Protein 2YN0 (pdb70)

Structure (mmCIF, N/CA/C/O backbone):
data_2YN0
#
_entry.id   2YN0
#
_cell.length_a   80.580
_cell.length_b   86.730
_cell.length_c   44.310
_cell.angle_alpha   90.00
_cell.angle_beta   90.00
_cell.angle_gamma   90.00
#
_symmetry.space_group_name_H-M   'P 21 21 2'
#
loop_
_entity.id
_entity.type
_entity.pdbx_description
1 polymer 'TRANSCRIPTION FACTOR TAU 55 KDA SUBUNIT'
2 non-polymer 'PHOSPHATE ION'
3 water water
#
loop_
_atom_site.group_PDB
_atom_site.id
_atom_site.type_symbol
_atom_site.label_atom_id
_atom_site.label_alt_id
_atom_site.label_comp_id
_atom_site.label_asym_id
_atom_site.label_entity_id
_atom_site.label_seq_id
_atom_site.pdbx_PDB_ins_code
_atom_site.Cartn_x
_atom_site.Cartn_y
_atom_site.Cartn_z
_atom_site.occupancy
_atom_site.B_iso_or_equiv
_atom_site.auth_seq_id
_atom_site.auth_comp_id
_atom_site.auth_asym_id
_atom_site.auth_atom_id
_atom_site.pdbx_PDB_model_num
ATOM 1 N N . VAL A 1 2 ? 4.152 8.245 47.692 1.00 16.43 3 VAL A N 1
ATOM 2 C CA . VAL A 1 2 ? 5.291 9.183 47.749 1.00 13.77 3 VAL A CA 1
ATOM 3 C C . VAL A 1 2 ? 4.803 10.607 47.579 1.00 14.38 3 VAL A C 1
ATOM 4 O O . VAL A 1 2 ? 4.154 10.927 46.571 1.00 14.29 3 VAL A O 1
ATOM 17 N N . ASN A 1 3 ? 5.061 11.438 48.590 1.00 14.06 4 ASN A N 1
ATOM 18 C CA . ASN A 1 3 ? 4.699 12.840 48.548 1.00 13.17 4 ASN A CA 1
ATOM 19 C C . ASN A 1 3 ? 5.859 13.831 48.561 1.00 11.07 4 ASN A C 1
ATOM 20 O O . ASN A 1 3 ? 5.644 15.023 48.418 1.00 14.24 4 ASN A O 1
ATOM 31 N N . THR A 1 4 ? 7.077 13.308 48.739 1.00 12.47 5 THR A N 1
ATOM 32 C CA . THR A 1 4 ? 8.302 14.139 48.798 1.00 11.26 5 THR A CA 1
ATOM 33 C C . THR A 1 4 ? 9.420 13.418 48.073 1.00 8.99 5 THR A C 1
ATOM 34 O O . THR A 1 4 ? 9.661 12.238 48.310 1.00 11.26 5 THR A O 1
ATOM 45 N N . ILE A 1 5 ? 10.069 14.131 47.172 1.00 10.18 6 ILE A N 1
ATOM 46 C CA . ILE A 1 5 ? 11.177 13.593 46.411 1.00 9.48 6 ILE A CA 1
ATOM 47 C C . ILE A 1 5 ? 12.345 14.535 46.498 1.00 10.42 6 ILE A C 1
ATOM 48 O O . ILE A 1 5 ? 12.251 15.708 46.146 1.00 9.60 6 ILE A O 1
ATOM 64 N N . TYR A 1 6 ? 13.481 14.014 46.972 1.00 9.28 7 TYR A N 1
ATOM 65 C CA . TYR A 1 6 ? 14.722 14.734 46.942 1.00 10.27 7 TYR A CA 1
ATOM 66 C C . TYR A 1 6 ? 15.553 14.212 45.779 1.00 8.09 7 TYR A C 1
ATOM 67 O O . TYR A 1 6 ? 15.559 13.002 45.509 1.00 9.30 7 TYR A O 1
ATOM 85 N N . ILE A 1 7 ? 16.247 15.116 45.098 1.00 8.78 8 ILE A N 1
ATOM 86 C CA . ILE A 1 7 ? 17.124 14.750 43.998 1.00 8.37 8 ILE A CA 1
ATOM 87 C C . ILE A 1 7 ? 18.443 15.448 44.208 1.00 7.85 8 ILE A C 1
ATOM 88 O O . ILE A 1 7 ? 18.511 16.674 44.259 1.00 8.35 8 ILE A O 1
ATOM 104 N N . ALA A 1 8 ? 19.511 14.668 44.342 1.00 8.61 9 ALA A N 1
ATOM 105 C CA . ALA A 1 8 ? 20.848 15.199 44.546 1.00 8.44 9 ALA A CA 1
ATOM 106 C C . ALA A 1 8 ? 21.790 14.812 43.416 1.00 7.77 9 ALA A C 1
ATOM 107 O O . ALA A 1 8 ? 21.654 13.761 42.799 1.00 9.60 9 ALA A O 1
ATOM 114 N N . ARG A 1 9 ? 22.767 15.676 43.180 1.00 7.12 10 ARG A N 1
ATOM 115 C CA . ARG A 1 9 ? 23.878 15.322 42.303 1.00 8.83 10 ARG A CA 1
ATOM 116 C C . ARG A 1 9 ? 24.978 14.667 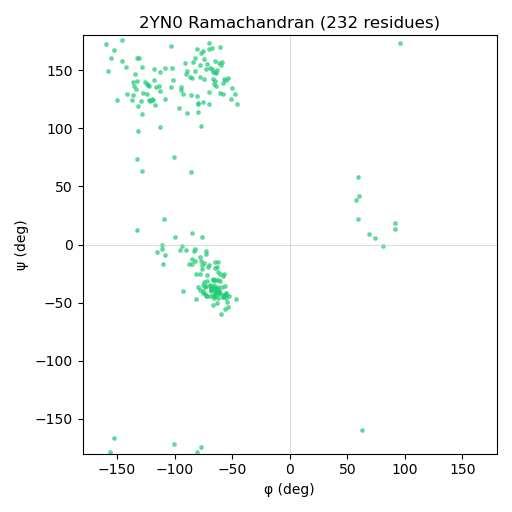43.100 1.00 8.35 10 ARG A C 1
ATOM 117 O O . ARG A 1 9 ? 25.170 14.991 44.293 1.00 9.65 10 ARG A O 1
ATOM 138 N N . HIS A 1 10 ? 25.724 13.751 42.470 1.00 8.54 11 HIS A N 1
ATOM 139 C CA . HIS A 1 10 ? 26.911 13.212 43.119 1.00 8.57 11 HIS A CA 1
ATOM 140 C C . HIS A 1 10 ? 27.932 14.324 43.411 1.00 9.11 11 HIS A C 1
ATOM 141 O O . HIS A 1 10 ? 27.837 15.479 42.930 1.00 10.03 11 HIS A O 1
ATOM 156 N N . GLY A 1 11 ? 28.946 13.955 44.180 1.00 8.54 12 GLY A N 1
ATOM 157 C CA . GLY A 1 11 ? 30.011 14.881 44.524 1.00 8.91 12 GLY A CA 1
ATOM 158 C C . GLY A 1 11 ? 31.098 15.091 43.487 1.00 8.17 12 GLY A C 1
ATOM 159 O O . GLY A 1 11 ? 31.053 14.614 42.358 1.00 10.80 12 GLY A O 1
ATOM 163 N N . TYR A 1 12 ? 32.061 15.921 43.876 1.00 10.49 13 TYR A N 1
ATOM 164 C CA . TYR A 1 12 ? 33.132 16.403 43.018 1.00 10.05 13 TYR A CA 1
ATOM 165 C C . TYR A 1 12 ? 33.933 15.242 42.446 1.00 8.83 13 TYR A C 1
ATOM 166 O O . TYR A 1 12 ? 34.372 14.358 43.183 1.00 10.07 13 TYR A O 1
ATOM 184 N N . ARG A 1 13 ? 34.112 15.266 41.116 1.00 10.35 14 ARG A N 1
ATOM 185 C CA . ARG A 1 13 ? 34.715 14.160 40.358 1.00 10.80 14 ARG A CA 1
ATOM 186 C C . ARG A 1 13 ? 36.224 14.212 40.332 1.00 11.06 14 ARG A C 1
ATOM 187 O O . ARG A 1 13 ? 36.826 15.279 40.247 1.00 10.75 14 ARG A O 1
ATOM 208 N N . SER A 1 14 ? 36.849 13.044 40.381 1.00 10.64 15 SER A N 1
ATOM 209 C CA . SER A 1 14 ? 38.304 12.988 40.374 1.00 9.69 15 SER A CA 1
ATOM 210 C C . SER A 1 14 ? 38.906 13.594 39.112 1.00 11.31 15 SER A C 1
ATOM 211 O O . SER A 1 14 ? 40.029 14.138 39.132 1.00 12.58 15 SER A O 1
ATOM 219 N N . ASN A 1 15 ? 38.207 13.494 37.993 1.00 10.26 16 ASN A N 1
ATOM 220 C CA 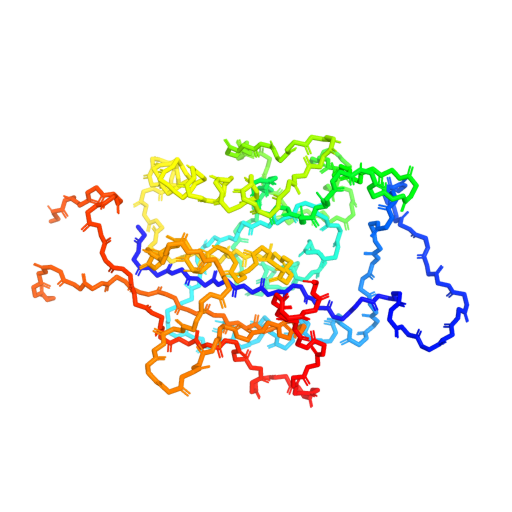. ASN A 1 15 ? 38.765 13.998 36.741 1.00 10.71 16 ASN A CA 1
ATOM 221 C C . ASN A 1 15 ? 38.786 15.524 36.648 1.00 12.86 16 ASN A C 1
ATOM 222 O O . ASN A 1 15 ? 39.367 16.076 35.719 1.00 14.24 16 ASN A O 1
ATOM 233 N N . TRP A 1 16 ? 38.166 16.197 37.613 1.00 10.81 17 TRP A N 1
ATOM 234 C CA . TRP A 1 16 ? 38.122 17.655 37.626 1.00 9.69 17 TRP A CA 1
ATOM 235 C C . TRP A 1 16 ? 39.368 18.272 38.263 1.00 11.65 17 TRP A C 1
ATOM 236 O O . TRP A 1 16 ? 39.545 19.512 38.190 1.00 13.32 17 TRP A O 1
ATOM 257 N N . LEU A 1 17 ? 40.188 17.466 38.935 1.00 11.14 18 LEU A N 1
ATOM 258 C CA . LEU A 1 17 ? 41.409 17.997 39.573 1.00 10.06 18 LEU A CA 1
ATOM 259 C C . LEU A 1 17 ? 42.312 18.576 38.480 1.00 12.40 18 LEU A C 1
ATOM 260 O O . LEU A 1 17 ? 42.240 18.208 37.323 1.00 13.97 18 LEU A O 1
ATOM 276 N N . PRO A 1 18 ? 43.193 19.515 38.858 1.00 13.29 19 PRO A N 1
ATOM 277 C CA . PRO A 1 18 ? 43.944 20.275 37.869 1.00 17.25 19 PRO A CA 1
ATOM 278 C C . PRO A 1 18 ? 45.019 19.453 37.164 1.00 17.71 19 PRO A C 1
ATOM 279 O O . PRO A 1 18 ? 45.318 19.735 36.014 1.00 20.82 19 PRO A O 1
ATOM 290 N N . GLU A 1 19 ? 45.521 18.418 37.819 1.00 17.37 20 GLU A N 1
ATOM 291 C CA . GLU A 1 19 ? 46.574 17.604 37.234 1.00 17.89 20 GLU A CA 1
ATOM 292 C C . GLU A 1 19 ? 46.381 16.130 37.575 1.00 18.55 20 GLU A C 1
ATOM 293 O O . GLU A 1 19 ? 45.782 15.793 38.609 1.00 17.26 20 GLU A O 1
ATOM 305 N N . GLY A 1 20 ? 46.890 15.278 36.686 1.00 18.78 21 GLY A N 1
ATOM 306 C CA . GLY A 1 20 ? 46.936 13.839 36.905 1.00 16.85 21 GLY A CA 1
ATOM 307 C C . GLY A 1 20 ? 48.066 13.479 37.863 1.00 23.36 21 GLY A C 1
ATOM 308 O O . GLY A 1 20 ? 48.730 14.356 38.416 1.00 24.30 21 GLY A O 1
ATOM 312 N N . PRO A 1 21 ? 48.301 12.180 38.062 1.00 22.24 22 PRO A N 1
ATOM 313 C CA . PRO A 1 21 ? 47.566 11.119 37.375 1.00 17.23 22 PRO A CA 1
ATOM 314 C C . PRO A 1 21 ? 46.157 10.955 37.916 1.00 19.49 22 PRO A C 1
ATOM 315 O O . PRO A 1 21 ? 45.928 11.043 39.121 1.00 19.79 22 PRO A O 1
ATOM 326 N N . TYR A 1 22 ? 45.230 10.685 37.013 1.00 16.63 23 TYR A N 1
ATOM 327 C CA . TYR A 1 22 ? 43.826 10.548 37.380 1.00 13.19 23 TYR A CA 1
ATOM 328 C C . TYR A 1 22 ? 43.510 9.081 37.611 1.00 15.89 23 TYR A C 1
ATOM 329 O O . TYR A 1 22 ? 43.913 8.234 36.810 1.00 16.86 23 TYR A O 1
ATOM 347 N N . PRO A 1 23 ? 42.778 8.775 38.701 1.00 13.30 24 PRO A N 1
ATOM 348 C CA . PRO A 1 23 ? 42.479 7.365 38.957 1.00 11.26 24 PRO A CA 1
ATOM 349 C C . PRO A 1 23 ? 41.592 6.765 37.885 1.00 15.24 24 PRO A C 1
ATOM 350 O O . PRO A 1 23 ? 40.639 7.379 37.407 1.00 15.63 24 PRO A O 1
ATOM 361 N N . ASP A 1 24 ? 41.881 5.522 37.526 1.00 14.88 25 ASP A N 1
ATOM 362 C CA A ASP A 1 24 ? 41.089 4.853 36.509 0.28 13.06 25 ASP A CA 1
ATOM 363 C CA B ASP A 1 24 ? 41.086 4.862 36.508 0.29 12.89 25 ASP A CA 1
ATOM 364 C CA C ASP A 1 24 ? 41.134 4.786 36.525 0.43 14.04 25 ASP A CA 1
ATOM 365 C C . ASP A 1 24 ? 39.830 4.292 37.138 1.00 11.69 25 ASP A C 1
ATOM 366 O O . ASP A 1 24 ? 39.807 3.960 38.316 1.00 13.16 25 ASP A O 1
ATOM 391 N N . PRO A 1 25 ? 38.759 4.228 36.351 1.00 13.11 26 PRO A N 1
ATOM 392 C CA . PRO A 1 25 ? 37.488 3.651 36.819 1.00 12.01 26 PRO A CA 1
ATOM 393 C C . PRO A 1 25 ? 37.698 2.272 37.432 1.00 12.53 26 PRO A C 1
ATOM 394 O O . PRO A 1 25 ? 38.278 1.392 36.764 1.00 14.19 26 PRO A O 1
ATOM 405 N N . LEU A 1 26 ? 37.239 2.080 38.669 1.00 12.22 27 LEU A N 1
ATOM 406 C CA A LEU A 1 26 ? 37.432 0.813 39.355 0.58 12.23 27 LEU A CA 1
ATOM 407 C CA B LEU A 1 26 ? 37.421 0.815 39.366 0.42 12.23 27 LEU A CA 1
ATOM 408 C C . LEU A 1 26 ? 36.646 -0.324 38.708 1.00 13.65 27 LEU A C 1
ATOM 409 O O . LEU A 1 26 ? 36.991 -1.495 38.872 1.00 13.23 27 LEU A O 1
ATOM 440 N N . THR A 1 27 ? 35.607 0.035 37.959 1.00 14.18 28 THR A N 1
ATOM 441 C CA . THR A 1 27 ? 34.730 -0.906 37.281 1.00 11.39 28 THR A CA 1
ATOM 442 C C . THR A 1 27 ? 35.209 -1.236 35.855 1.00 15.46 28 THR A C 1
ATOM 443 O O . THR A 1 27 ? 34.588 -2.058 35.174 1.00 18.05 28 THR A O 1
ATOM 454 N N . GLY A 1 28 ? 36.263 -0.568 35.399 1.00 13.52 29 GLY A N 1
ATOM 455 C CA . GLY A 1 28 ? 36.730 -0.741 34.039 1.00 16.57 29 GLY A CA 1
ATOM 456 C C . GLY A 1 28 ? 35.865 -0.075 32.984 1.00 22.07 29 GLY A C 1
ATOM 457 O O . GLY A 1 28 ? 36.128 -0.231 31.801 1.00 21.02 29 GLY A O 1
ATOM 461 N N . ILE A 1 29 ? 34.847 0.680 33.396 1.00 14.30 30 ILE A N 1
ATOM 462 C CA . ILE A 1 29 ? 33.931 1.313 32.444 1.00 15.81 30 ILE A CA 1
ATOM 463 C C . ILE A 1 29 ? 34.398 2.726 32.099 1.00 14.53 30 ILE A C 1
ATOM 464 O O . ILE A 1 29 ? 34.723 3.511 32.979 1.00 14.45 30 ILE A O 1
ATOM 480 N N . ASP A 1 30 ? 34.480 3.033 30.808 1.00 13.60 31 ASP A N 1
ATOM 481 C CA . ASP A 1 30 ? 34.929 4.339 30.369 1.00 15.93 31 ASP A CA 1
ATOM 482 C C . ASP A 1 30 ? 34.235 5.471 31.115 1.00 14.61 31 ASP A C 1
ATOM 483 O O . ASP A 1 30 ? 33.006 5.508 31.201 1.00 15.60 31 ASP A O 1
ATOM 492 N N . SER A 1 31 ? 35.066 6.374 31.625 1.00 15.41 32 SER A N 1
ATOM 493 C CA A SER A 1 31 ? 34.664 7.577 32.363 0.51 14.19 32 SER A CA 1
ATOM 494 C CA B SER A 1 31 ? 34.629 7.571 32.330 0.49 14.54 32 SER A CA 1
ATOM 495 C C . SER A 1 31 ? 33.871 7.320 33.639 1.00 13.48 32 SER A C 1
ATOM 496 O O . SER A 1 31 ? 33.315 8.242 34.228 1.00 16.71 32 SER A O 1
ATOM 511 N N . ASP A 1 32 ? 33.856 6.080 34.108 1.00 12.70 33 ASP A N 1
ATOM 512 C CA . ASP A 1 32 ? 33.152 5.754 35.358 1.00 11.22 33 ASP A CA 1
ATOM 513 C C . ASP A 1 32 ? 34.064 5.995 36.566 1.00 12.52 33 ASP A C 1
ATOM 514 O O . ASP A 1 32 ? 34.357 5.089 37.334 1.00 11.21 33 ASP A O 1
ATOM 523 N N . VAL A 1 33 ? 34.472 7.247 36.741 1.00 12.05 34 VAL A N 1
ATOM 524 C CA . VAL A 1 33 ? 35.539 7.597 37.657 1.00 11.17 34 VAL A CA 1
ATOM 525 C C . VAL A 1 33 ? 35.066 7.714 39.090 1.00 11.75 34 VAL A C 1
ATOM 526 O O . VAL A 1 33 ? 33.884 7.900 39.352 1.00 11.02 34 VAL A O 1
ATOM 539 N N . PRO A 1 34 ? 35.991 7.638 40.032 1.00 10.74 35 PRO A N 1
ATOM 540 C CA . PRO A 1 34 ? 35.620 7.867 41.425 1.00 9.28 35 PRO A CA 1
ATOM 541 C C . PRO A 1 34 ? 35.517 9.350 41.780 1.00 9.67 35 PRO A C 1
ATOM 542 O O . PRO A 1 34 ? 35.941 10.219 41.029 1.00 12.41 35 PRO A O 1
ATOM 553 N N . LEU A 1 35 ? 34.958 9.624 42.947 1.00 9.38 36 LEU A N 1
ATOM 554 C CA . LEU A 1 35 ? 34.987 10.960 43.508 1.00 7.88 36 LEU A CA 1
ATOM 555 C C . LEU A 1 35 ? 36.414 11.358 43.860 1.00 9.00 36 LEU A C 1
ATOM 556 O O . LEU A 1 35 ? 37.241 10.531 44.244 1.00 11.02 36 LEU A O 1
ATOM 572 N N . ALA A 1 36 ? 36.681 12.655 43.752 1.00 9.62 37 ALA A N 1
ATOM 573 C CA . ALA A 1 36 ? 37.837 13.264 44.423 1.00 10.35 37 ALA A CA 1
ATOM 574 C C . ALA A 1 36 ? 37.643 13.165 45.926 1.00 9.62 37 ALA A C 1
ATOM 575 O O . ALA A 1 36 ? 36.506 13.099 46.398 1.00 11.35 37 ALA A O 1
ATOM 582 N N . GLU A 1 37 ? 38.735 13.239 46.692 1.00 11.47 38 GLU A N 1
ATOM 583 C CA A GLU A 1 37 ? 38.628 13.327 48.147 0.47 11.76 38 GLU A CA 1
ATOM 584 C CA B GLU A 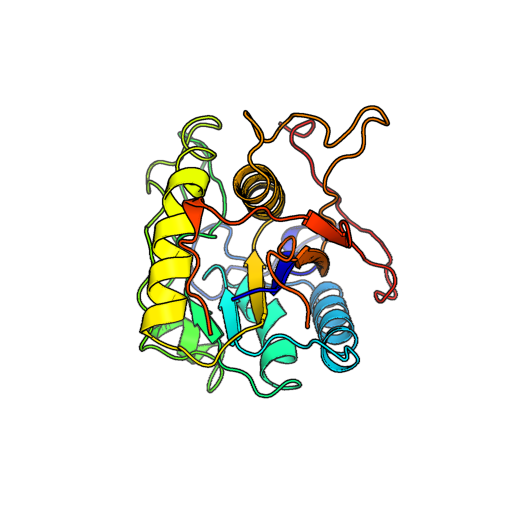1 37 ? 38.614 13.312 48.147 0.53 10.91 38 GLU A CA 1
ATOM 585 C C . GLU A 1 37 ? 37.707 14.475 48.549 1.00 12.61 38 GLU A C 1
ATOM 586 O O . GLU A 1 37 ? 36.902 14.353 49.470 1.00 12.56 38 GLU A O 1
ATOM 609 N N . HIS A 1 38 ? 37.836 15.588 47.842 1.00 13.00 39 HIS A N 1
ATOM 610 C CA . HIS A 1 38 ? 37.010 16.774 48.068 1.00 13.54 39 HIS A CA 1
ATOM 611 C C . HIS A 1 38 ? 35.529 16.438 47.897 1.00 13.79 39 HIS A C 1
ATOM 612 O O . HIS A 1 38 ? 34.677 16.956 48.636 1.00 11.91 39 HIS A O 1
ATOM 627 N N . GLY A 1 39 ? 35.229 15.559 46.944 1.00 11.02 40 GLY A N 1
ATOM 628 C CA . GLY A 1 39 ? 33.866 15.123 46.712 1.00 9.83 40 GLY A CA 1
ATOM 629 C C . GLY A 1 39 ? 33.354 14.154 47.763 1.00 11.93 40 GLY A C 1
ATOM 630 O O . GLY A 1 39 ? 32.170 14.154 48.070 1.00 11.33 40 GLY A O 1
ATOM 634 N N . VAL A 1 40 ? 34.226 13.316 48.324 1.00 11.02 41 VAL A N 1
ATOM 635 C CA . VAL A 1 40 ? 33.820 12.435 49.414 1.00 11.85 41 VAL A CA 1
ATOM 636 C C . VAL A 1 40 ? 33.423 13.281 50.623 1.00 11.15 41 VAL A C 1
ATOM 637 O O . VAL A 1 40 ? 32.445 12.996 51.310 1.00 12.00 41 VAL A O 1
ATOM 650 N N . GLN A 1 41 ? 34.146 14.383 50.835 1.00 11.44 42 GLN A N 1
ATOM 651 C CA . GLN A 1 41 ? 33.808 15.298 51.918 1.00 13.33 42 GLN A CA 1
ATOM 652 C C . GLN A 1 41 ? 32.442 15.934 51.668 1.00 12.42 42 GLN A C 1
ATOM 653 O O . GLN A 1 41 ? 31.611 16.018 52.576 1.00 13.26 42 GLN A O 1
ATOM 667 N N . GLN A 1 42 ? 32.202 16.369 50.434 1.00 11.92 43 GLN A N 1
ATOM 668 C CA . GLN A 1 42 ? 30.872 16.917 50.103 1.00 10.63 43 GLN A CA 1
ATOM 669 C C . GLN A 1 42 ? 29.775 15.894 50.396 1.00 10.91 43 GLN A C 1
ATOM 670 O O . GLN A 1 42 ? 28.729 16.236 50.952 1.00 11.46 43 GLN A O 1
ATOM 684 N N . ALA A 1 43 ? 30.001 14.641 50.013 1.00 9.99 44 ALA A N 1
ATOM 685 C CA . ALA A 1 43 ? 28.964 13.609 50.211 1.00 10.81 44 ALA A CA 1
ATOM 686 C C . ALA A 1 43 ? 28.686 13.412 51.695 1.00 10.22 44 ALA A C 1
ATOM 687 O O . ALA A 1 43 ? 27.518 13.255 52.111 1.00 10.87 44 ALA A O 1
ATOM 694 N N . LYS A 1 44 ? 29.722 13.404 52.516 1.00 10.62 45 LYS A N 1
ATOM 695 C CA . LYS A 1 44 ? 29.520 13.306 53.958 1.00 12.70 45 LYS A CA 1
ATOM 696 C C . LYS A 1 44 ? 28.716 14.498 54.486 1.00 14.27 45 LYS A C 1
ATOM 697 O O . LYS A 1 44 ? 27.844 14.335 55.342 1.00 14.41 45 LYS A O 1
ATOM 716 N N . GLU A 1 45 ? 28.996 15.694 53.988 1.00 11.89 46 GLU A N 1
ATOM 717 C CA . GLU A 1 45 ? 28.241 16.872 54.429 1.00 11.70 46 GLU A CA 1
ATOM 718 C C . GLU A 1 45 ? 26.788 16.825 53.953 1.00 14.08 46 GLU A C 1
ATOM 719 O O . GLU A 1 45 ? 25.892 17.231 54.667 1.00 13.57 46 GLU A O 1
ATOM 731 N N . LEU A 1 46 ? 26.565 16.337 52.738 1.00 10.49 47 LEU A N 1
ATOM 732 C CA . LEU A 1 46 ? 25.188 16.118 52.270 1.00 10.58 47 LEU A CA 1
ATOM 733 C C . LEU A 1 46 ? 24.463 15.103 53.169 1.00 14.16 47 LEU A C 1
ATOM 734 O O . LEU A 1 46 ? 23.298 15.309 53.537 1.00 12.35 47 LEU A O 1
ATOM 750 N N . ALA A 1 47 ? 25.153 14.015 53.539 1.00 13.08 48 ALA A N 1
ATOM 751 C CA . ALA A 1 47 ? 24.560 13.036 54.430 1.00 11.52 48 ALA A CA 1
ATOM 752 C C . ALA A 1 47 ? 24.146 13.673 55.744 1.00 14.43 48 ALA A C 1
ATOM 753 O O . ALA A 1 47 ? 23.028 13.442 56.207 1.00 15.45 48 ALA A O 1
ATOM 760 N N . HIS A 1 48 ? 25.024 14.501 56.325 1.00 13.55 49 HIS A N 1
ATOM 761 C CA A HIS A 1 48 ? 24.699 15.121 57.602 0.60 14.41 49 HIS A CA 1
ATOM 762 C CA B HIS A 1 48 ? 24.755 15.181 57.599 0.40 15.36 49 HIS A CA 1
ATOM 763 C C . HIS A 1 48 ? 23.548 16.107 57.483 1.00 16.95 49 HIS A C 1
ATOM 764 O O . HIS A 1 48 ? 22.728 16.210 58.399 1.00 16.63 49 HIS A O 1
ATOM 793 N N . TYR A 1 49 ? 23.442 16.797 56.351 1.00 13.45 50 TYR A N 1
ATOM 794 C CA . TYR A 1 49 ? 22.304 17.667 56.152 1.00 15.95 50 TYR A CA 1
ATOM 795 C C . TYR A 1 49 ? 21.016 16.849 56.068 1.00 13.20 50 TYR A C 1
ATOM 796 O O . TYR A 1 49 ? 20.020 17.205 56.688 1.00 14.49 50 TYR A O 1
ATOM 814 N N . LEU A 1 50 ? 21.013 15.760 55.309 1.00 12.06 51 LEU A N 1
ATOM 815 C CA . LEU A 1 50 ? 19.776 14.984 55.151 1.00 13.10 51 LEU A CA 1
ATOM 816 C C . LEU A 1 50 ? 19.379 14.390 56.500 1.00 16.11 51 LEU A C 1
ATOM 817 O O . LEU A 1 50 ? 18.205 14.311 56.829 1.00 17.11 51 LEU A O 1
ATOM 833 N N . LEU A 1 51 ? 20.373 13.978 57.278 1.00 15.40 52 LEU A N 1
ATOM 834 C CA . LEU A 1 51 ? 20.132 13.418 58.592 1.00 18.62 52 LEU A CA 1
ATOM 835 C C . LEU A 1 51 ? 19.344 14.385 59.470 1.00 18.28 52 LEU A C 1
ATOM 836 O O . LEU A 1 51 ? 18.482 13.968 60.240 1.00 21.08 52 LEU A O 1
ATOM 852 N N . SER A 1 52 ? 19.617 15.678 59.302 1.00 19.14 53 SER A N 1
ATOM 853 C CA . SER A 1 52 ? 19.071 16.735 60.142 1.00 18.07 53 SER A CA 1
ATOM 854 C C . SER A 1 52 ? 17.623 17.103 59.808 1.00 21.31 53 SER A C 1
ATOM 855 O O . SER A 1 52 ? 16.981 17.851 60.552 1.00 23.01 53 SER A O 1
ATOM 863 N N . LEU A 1 53 ? 17.107 16.609 58.690 1.00 19.05 54 LEU A N 1
ATOM 864 C CA . LEU A 1 53 ? 15.761 17.001 58.259 1.00 19.18 54 LEU A CA 1
ATOM 865 C C . LEU A 1 53 ? 14.641 16.289 59.027 1.00 19.60 54 LEU A C 1
ATOM 866 O O . LEU A 1 53 ? 14.759 15.112 59.389 1.00 22.05 54 LEU A O 1
ATOM 882 N N . ASP A 1 54 ? 13.546 17.001 59.270 1.00 17.73 55 ASP A N 1
ATOM 883 C CA . ASP A 1 54 ? 12.377 16.374 59.851 1.00 24.38 55 ASP A CA 1
ATOM 884 C C . ASP A 1 54 ? 11.820 15.350 58.863 1.00 26.67 55 ASP A C 1
ATOM 885 O O . ASP A 1 54 ? 11.444 14.249 59.256 1.00 32.50 55 ASP A O 1
ATOM 894 N N . ASN A 1 55 ? 11.783 15.726 57.582 1.00 22.12 56 ASN A N 1
ATOM 895 C CA . ASN A 1 55 ? 11.229 14.902 56.504 1.00 22.81 56 ASN A CA 1
ATOM 896 C C . ASN A 1 55 ? 12.392 14.216 55.755 1.00 16.87 56 ASN A C 1
ATOM 897 O O . ASN A 1 55 ? 12.774 14.671 54.680 1.00 26.73 56 ASN A O 1
ATOM 908 N N . GLN A 1 56 ? 12.977 13.179 56.360 1.00 22.80 57 GLN A N 1
ATOM 909 C CA . GLN A 1 56 ? 14.155 12.496 55.777 1.00 19.23 57 GLN A CA 1
ATOM 910 C C . GLN A 1 56 ? 13.713 11.494 54.729 1.00 15.53 57 GLN A C 1
ATOM 911 O O . GLN A 1 56 ? 12.685 10.845 54.883 1.00 17.56 57 GLN A O 1
ATOM 925 N N . PRO A 1 57 ? 14.554 11.272 53.698 1.00 11.96 58 PRO A N 1
ATOM 926 C CA . PRO A 1 57 ? 14.264 10.170 52.789 1.00 15.56 58 PRO A CA 1
ATOM 927 C C . PRO A 1 57 ? 14.332 8.834 53.490 1.00 14.39 58 PRO A C 1
ATOM 928 O O . PRO A 1 57 ? 15.139 8.616 54.408 1.00 13.86 58 PRO A O 1
ATOM 939 N N . GLU A 1 58 ? 13.490 7.925 53.021 1.00 13.31 59 GLU A N 1
ATOM 940 C CA . GLU A 1 58 ? 13.361 6.601 53.606 1.00 14.97 59 GLU A CA 1
ATOM 941 C C . GLU A 1 58 ? 13.949 5.512 52.715 1.00 14.56 59 GLU A C 1
ATOM 942 O O . GLU A 1 58 ? 14.036 4.332 53.110 1.00 14.78 59 GLU A O 1
ATOM 954 N N . ALA A 1 59 ? 14.308 5.898 51.496 1.00 14.19 60 ALA A N 1
ATOM 955 C CA . ALA A 1 59 ? 14.911 4.963 50.537 1.00 11.82 60 ALA A CA 1
ATOM 956 C C . ALA A 1 59 ? 15.660 5.796 49.534 1.00 11.25 60 ALA A C 1
ATOM 957 O O . ALA A 1 59 ? 15.261 6.924 49.239 1.00 11.82 60 ALA A O 1
ATOM 964 N N . ALA A 1 60 ? 16.735 5.245 48.982 1.00 11.89 61 ALA A N 1
ATOM 965 C CA . ALA A 1 60 ? 17.515 5.979 48.012 1.00 11.33 61 ALA A CA 1
ATOM 966 C C . ALA A 1 60 ? 17.641 5.146 46.740 1.00 11.27 61 ALA A C 1
ATOM 967 O O . ALA A 1 60 ? 17.788 3.937 46.809 1.00 11.82 61 ALA A O 1
ATOM 974 N N . PHE A 1 61 ? 17.537 5.814 45.605 1.00 9.08 62 PHE A N 1
ATOM 975 C CA . PHE A 1 61 ? 17.701 5.262 44.278 1.00 8.38 62 PHE A CA 1
ATOM 976 C C . PHE A 1 61 ? 18.852 5.974 43.602 1.00 10.38 62 PHE A C 1
ATOM 977 O O . PHE A 1 61 ? 18.877 7.208 43.564 1.00 9.72 62 PHE A O 1
ATOM 994 N N . ALA A 1 62 ? 19.829 5.205 43.122 1.00 11.21 63 ALA A N 1
ATOM 995 C CA . ALA A 1 62 ? 21.054 5.779 42.593 1.00 10.04 63 ALA A CA 1
ATOM 996 C C . ALA A 1 62 ? 21.323 5.361 41.173 1.00 9.66 63 ALA A C 1
ATOM 997 O O . ALA A 1 62 ? 21.168 4.187 40.807 1.00 9.91 63 ALA A O 1
ATOM 1004 N N . SER A 1 63 ? 21.743 6.315 40.363 1.00 10.14 64 SER A N 1
ATOM 1005 C CA . SER A 1 63 ? 22.429 5.991 39.136 1.00 9.16 64 SER A CA 1
ATOM 1006 C C . SER A 1 63 ? 23.540 5.004 39.485 1.00 10.39 64 SER A C 1
ATOM 1007 O O . SER A 1 63 ? 24.259 5.212 40.455 1.00 9.99 64 SER A O 1
ATOM 1015 N N . PRO A 1 64 ? 23.688 3.929 38.699 1.00 8.56 65 PRO A N 1
ATOM 1016 C CA . PRO A 1 64 ? 24.734 2.949 39.002 1.00 7.91 65 PRO A CA 1
ATOM 1017 C C . PRO A 1 64 ? 26.139 3.346 38.632 1.00 10.77 65 PRO A C 1
ATOM 1018 O O . PRO A 1 64 ? 27.048 2.531 38.733 1.00 12.04 65 PRO A O 1
ATOM 1029 N N . PHE A 1 65 ? 26.340 4.571 38.198 1.00 9.37 66 PHE A N 1
ATOM 1030 C CA . PHE A 1 65 ? 27.705 5.044 38.017 1.00 9.26 66 PHE A CA 1
ATOM 1031 C C . PHE A 1 65 ? 28.380 5.134 39.367 1.00 10.30 66 PHE A C 1
ATOM 1032 O O . PHE A 1 65 ? 27.776 5.504 40.372 1.00 10.75 66 PHE A O 1
ATOM 1049 N N . TYR A 1 66 ? 29.669 4.790 39.387 1.00 9.99 67 TYR A N 1
ATOM 1050 C CA . TYR A 1 66 ? 30.411 4.679 40.631 1.00 10.59 67 TYR A CA 1
ATOM 1051 C C . TYR A 1 66 ? 30.366 5.939 41.487 1.00 8.64 67 TYR A C 1
ATOM 1052 O O . TYR A 1 66 ? 30.218 5.862 42.709 1.00 10.43 67 TYR A O 1
ATOM 1070 N N . ARG A 1 67 ? 30.485 7.095 40.852 1.00 10.73 68 ARG A N 1
ATOM 1071 C CA . ARG A 1 67 ? 30.510 8.354 41.577 1.00 10.01 68 ARG A CA 1
ATOM 1072 C C . ARG A 1 67 ? 29.182 8.618 42.300 1.00 9.58 68 ARG A C 1
ATOM 1073 O O . ARG A 1 67 ? 29.170 9.258 43.344 1.00 10.60 68 ARG A O 1
ATOM 1094 N N . CYS A 1 68 ? 28.083 8.122 41.751 1.00 9.96 69 CYS A N 1
ATOM 1095 C CA . CYS A 1 68 ? 26.796 8.244 42.437 1.00 10.40 69 CYS A CA 1
ATOM 1096 C C . CYS A 1 68 ? 26.691 7.294 43.632 1.00 10.00 69 CYS A C 1
ATOM 1097 O O . CYS A 1 68 ? 26.185 7.675 44.695 1.00 11.14 69 CYS A O 1
ATOM 1105 N N . LEU A 1 69 ? 27.144 6.044 43.476 1.00 9.70 70 LEU A N 1
ATOM 1106 C CA . LEU A 1 69 ? 27.178 5.135 44.612 1.00 10.60 70 LEU A CA 1
ATOM 1107 C C . LEU A 1 69 ? 28.083 5.635 45.741 1.00 10.64 70 LEU A C 1
ATOM 1108 O O . LEU A 1 69 ? 27.767 5.512 46.925 1.00 11.02 70 LEU A O 1
ATOM 1124 N N . GLU A 1 70 ? 29.219 6.204 45.371 1.00 11.09 71 GLU A N 1
ATOM 1125 C CA . GLU A 1 70 ? 30.133 6.707 46.360 1.00 10.94 71 GLU A CA 1
ATOM 1126 C C . GLU A 1 70 ? 29.530 7.878 47.129 1.00 10.74 71 GLU A C 1
ATOM 1127 O O . GLU A 1 70 ? 29.813 8.081 48.307 1.00 12.13 71 GLU A O 1
ATOM 1139 N N . THR A 1 71 ? 28.667 8.646 46.468 1.00 10.12 72 THR A N 1
ATOM 1140 C CA . THR A 1 71 ? 27.989 9.754 47.109 1.00 10.74 72 THR A CA 1
ATOM 1141 C C . THR A 1 71 ? 26.879 9.254 48.027 1.00 12.04 72 THR A C 1
ATOM 1142 O O . THR A 1 71 ? 26.734 9.718 49.146 1.00 12.28 72 THR A O 1
ATOM 1153 N N . VAL A 1 72 ? 26.122 8.251 47.572 1.00 10.42 73 VAL A N 1
ATOM 1154 C CA . VAL A 1 72 ? 24.986 7.768 48.381 1.00 11.39 73 VAL A CA 1
ATOM 1155 C C . VAL A 1 72 ? 25.424 6.896 49.568 1.00 11.87 73 VAL A C 1
ATOM 1156 O O . VAL A 1 72 ? 24.695 6.744 50.553 1.00 13.30 73 VAL A O 1
ATOM 1169 N N . GLN A 1 73 ? 26.624 6.328 49.494 1.00 10.95 74 GLN A N 1
ATOM 1170 C CA . GLN A 1 73 ? 27.099 5.430 50.550 1.00 14.22 74 GLN A CA 1
ATOM 1171 C C . GLN A 1 73 ? 27.023 6.070 51.959 1.00 12.04 74 GLN A C 1
ATOM 1172 O O . GLN A 1 73 ? 26.428 5.483 52.858 1.00 13.83 74 GLN A O 1
ATOM 1186 N N . PRO A 1 74 ? 27.621 7.269 52.169 1.00 12.71 75 PRO A N 1
ATOM 1187 C CA . PRO A 1 74 ? 27.552 7.843 53.524 1.00 14.50 75 PRO A CA 1
ATOM 1188 C C . PRO A 1 74 ? 26.129 8.233 53.930 1.00 14.74 75 PRO A C 1
ATOM 1189 O O . PRO A 1 74 ? 25.773 8.161 55.102 1.00 15.02 75 PRO A O 1
ATOM 1200 N N . ILE A 1 75 ? 25.320 8.616 52.947 1.00 13.73 76 ILE A N 1
ATOM 1201 C CA . ILE A 1 75 ? 23.915 8.922 53.194 1.00 13.19 76 ILE A CA 1
ATOM 1202 C C . ILE A 1 75 ? 23.182 7.686 53.694 1.00 15.78 76 ILE A C 1
ATOM 1203 O O . ILE A 1 75 ? 22.507 7.725 54.737 1.00 15.44 76 ILE A O 1
ATOM 1219 N N . ALA A 1 76 ? 23.346 6.576 52.985 1.00 13.56 77 ALA A N 1
ATOM 1220 C CA . ALA A 1 76 ? 22.642 5.345 53.355 1.00 15.00 77 ALA A CA 1
ATOM 1221 C C . ALA A 1 76 ? 23.100 4.820 54.713 1.00 15.60 77 ALA A C 1
ATOM 1222 O O . ALA A 1 76 ? 22.292 4.341 55.504 1.00 17.27 77 ALA A O 1
ATOM 1229 N N . LYS A 1 77 ? 24.398 4.901 54.984 1.00 15.52 78 LYS A N 1
ATOM 1230 C CA . LYS A 1 77 ? 24.936 4.395 56.244 1.00 18.51 78 LYS A CA 1
ATOM 1231 C C . LYS A 1 77 ? 24.465 5.232 57.443 1.00 21.83 78 LYS A C 1
ATOM 1232 O O . LYS A 1 77 ? 24.108 4.690 58.481 1.00 23.00 78 LYS A O 1
ATOM 1251 N N . LEU A 1 78 ? 24.421 6.548 57.276 1.00 18.08 79 LEU A N 1
ATOM 1252 C CA A LEU A 1 78 ? 24.037 7.454 58.351 0.56 17.36 79 LEU A CA 1
ATOM 1253 C CA B LEU A 1 78 ? 24.030 7.433 58.366 0.44 16.91 79 LEU A CA 1
ATOM 1254 C C . LEU A 1 78 ? 22.521 7.432 58.610 1.00 19.07 79 LEU A C 1
ATOM 1255 O O . LEU A 1 78 ? 22.084 7.400 59.747 1.00 19.61 79 LEU A O 1
ATOM 1286 N N . LEU A 1 79 ? 21.723 7.472 57.542 1.00 16.66 80 LEU A N 1
ATOM 1287 C CA . LEU A 1 79 ? 20.262 7.455 57.681 1.00 14.80 80 LEU A CA 1
ATOM 1288 C C . LEU A 1 79 ? 19.695 6.049 57.868 1.00 19.45 80 LEU A C 1
ATOM 1289 O O . LEU A 1 79 ? 18.519 5.897 58.231 1.00 18.36 80 LEU A O 1
ATOM 1305 N N . GLU A 1 80 ? 20.513 5.033 57.596 1.00 18.17 81 GLU A N 1
ATOM 1306 C CA . GLU A 1 80 ? 20.092 3.629 57.691 1.00 17.97 81 GLU A CA 1
ATOM 1307 C C . GLU A 1 80 ? 18.915 3.351 56.761 1.00 15.71 81 GLU A C 1
ATOM 1308 O O . GLU A 1 80 ? 17.816 2.959 57.182 1.00 19.86 81 GLU A O 1
ATOM 1320 N N . ILE A 1 81 ? 19.139 3.606 55.484 1.00 15.95 82 ILE A N 1
ATOM 1321 C CA . ILE A 1 81 ? 18.105 3.425 54.475 1.00 15.82 82 ILE A CA 1
ATOM 1322 C C . ILE A 1 81 ? 18.665 2.564 53.349 1.00 14.72 82 ILE A C 1
ATOM 1323 O O . ILE A 1 81 ? 19.875 2.539 53.114 1.00 14.96 82 ILE A O 1
ATOM 1339 N N . PRO A 1 82 ? 17.792 1.839 52.657 1.00 12.90 83 PRO A N 1
ATOM 1340 C CA . PRO A 1 82 ? 18.222 1.008 51.532 1.00 14.48 83 PRO A CA 1
ATOM 1341 C C . PRO A 1 82 ? 18.609 1.842 50.309 1.00 14.55 83 PRO A C 1
ATOM 1342 O O . PRO A 1 82 ? 18.164 2.988 50.146 1.00 14.28 83 PRO A O 1
ATOM 1353 N N . VAL A 1 83 ? 19.457 1.262 49.467 1.00 13.81 84 VAL A N 1
ATOM 1354 C CA . VAL A 1 83 ? 19.888 1.862 48.218 1.00 13.18 84 VAL A CA 1
ATOM 1355 C C . VAL A 1 83 ? 19.567 0.895 47.091 1.00 10.23 84 VAL A C 1
ATOM 1356 O O . VAL A 1 83 ? 19.910 -0.312 47.150 1.00 12.00 84 VAL A O 1
ATOM 1369 N N . TYR A 1 84 ? 18.907 1.395 46.059 1.00 12.25 85 TYR A N 1
ATOM 1370 C CA . TYR A 1 84 ? 18.512 0.614 44.889 1.00 10.39 85 TYR A CA 1
ATOM 1371 C C . TYR A 1 84 ? 19.190 1.180 43.660 1.00 10.12 85 TYR A C 1
ATOM 1372 O O . TYR A 1 84 ? 19.298 2.398 43.530 1.00 11.73 85 TYR A O 1
ATOM 1390 N N . LEU A 1 85 ? 19.620 0.329 42.747 1.00 12.00 86 LEU A N 1
ATOM 1391 C CA . LEU A 1 85 ? 20.248 0.757 41.504 1.00 10.26 86 LEU A CA 1
ATOM 1392 C C . LEU A 1 85 ? 19.180 1.035 40.477 1.00 10.95 86 LEU A C 1
ATOM 1393 O O . LEU A 1 85 ? 18.302 0.192 40.226 1.00 11.40 86 LEU A O 1
ATOM 1409 N N . GLU A 1 86 ? 19.250 2.215 39.878 1.00 10.28 87 GLU A N 1
ATOM 1410 C CA . GLU A 1 86 ? 18.234 2.652 38.905 1.00 9.97 87 GLU A CA 1
ATOM 1411 C C . GLU A 1 86 ? 18.920 3.198 37.658 1.00 10.01 87 GLU A C 1
ATOM 1412 O O . GLU A 1 86 ? 19.319 4.368 37.622 1.00 9.46 87 GLU A O 1
ATOM 1424 N N . ARG A 1 87 ? 19.048 2.365 36.632 1.00 10.79 88 ARG A N 1
ATOM 1425 C CA . ARG A 1 87 ? 19.635 2.782 35.369 1.00 10.23 88 ARG A CA 1
ATOM 1426 C C . ARG A 1 87 ? 18.890 3.952 34.734 1.00 11.07 88 ARG A C 1
ATOM 1427 O O . ARG A 1 87 ? 19.458 4.716 33.952 1.00 11.13 88 ARG A O 1
ATOM 1448 N N . GLY A 1 88 ? 17.594 4.059 35.035 1.00 11.31 89 GLY A N 1
ATOM 1449 C CA . GLY A 1 88 ? 16.758 5.124 34.492 1.00 10.15 89 GLY A CA 1
ATOM 1450 C C . GLY A 1 88 ? 17.255 6.521 34.784 1.00 11.72 89 GLY A C 1
ATOM 1451 O O . GLY A 1 88 ? 16.871 7.462 34.095 1.00 12.48 89 GLY A O 1
ATOM 1455 N N . ILE A 1 89 ? 18.026 6.676 35.863 1.00 9.89 90 ILE A N 1
ATOM 1456 C CA . ILE A 1 89 ? 18.524 7.992 36.227 1.00 10.40 90 ILE A CA 1
ATOM 1457 C C . ILE A 1 89 ? 20.022 8.105 35.992 1.00 13.82 90 ILE A C 1
ATOM 1458 O O . ILE A 1 89 ? 20.699 8.967 36.573 1.00 11.25 90 ILE A O 1
ATOM 1474 N N . GLY A 1 90 ? 20.522 7.248 35.117 1.00 10.79 91 GLY A N 1
ATOM 1475 C CA . GLY A 1 90 ? 21.918 7.310 34.706 1.00 11.16 91 GLY A CA 1
ATOM 1476 C C . GLY A 1 90 ? 22.205 8.535 33.851 1.00 11.50 91 GLY A C 1
ATOM 1477 O O . GLY A 1 90 ? 21.311 9.292 33.444 1.00 11.52 91 GLY A O 1
ATOM 1481 N N . GLU A 1 91 ? 23.490 8.713 33.575 1.00 13.26 92 GLU A N 1
ATOM 1482 C CA . GLU A 1 91 ? 24.018 9.842 32.839 1.00 13.01 92 GLU A CA 1
ATOM 1483 C C . GLU A 1 91 ? 23.424 9.945 31.422 1.00 12.63 92 GLU A C 1
ATOM 1484 O O . GLU A 1 91 ? 22.973 8.946 30.834 1.00 12.76 92 GLU A O 1
ATOM 1496 N N . TRP A 1 92 ? 23.433 11.167 30.906 1.00 13.28 93 TRP A N 1
ATOM 1497 C CA . TRP A 1 92 ? 23.030 11.447 29.539 1.00 12.20 93 TRP A CA 1
ATOM 1498 C C . TRP A 1 92 ? 24.279 11.496 28.684 1.00 15.76 93 TRP A C 1
ATOM 1499 O O . TRP A 1 92 ? 25.138 12.349 28.893 1.00 14.24 93 TRP A O 1
ATOM 1520 N N . TYR A 1 93 ? 24.357 10.573 27.729 1.00 13.93 94 TYR A N 1
ATOM 1521 C CA . TYR A 1 93 ? 25.367 10.613 26.682 1.00 14.26 94 TYR A CA 1
ATOM 1522 C C . TYR A 1 93 ? 24.663 10.798 25.353 1.00 16.63 94 TYR A C 1
ATOM 1523 O O . TYR A 1 93 ? 23.692 10.106 25.062 1.00 17.25 94 TYR A O 1
ATOM 1541 N N . ARG A 1 94 ? 25.194 11.688 24.530 1.00 19.45 95 ARG A N 1
ATOM 1542 C CA . ARG A 1 94 ? 24.685 11.873 23.183 1.00 19.83 95 ARG A CA 1
ATOM 1543 C C . ARG A 1 94 ? 25.306 10.840 22.233 1.00 22.67 95 ARG A C 1
ATOM 1544 O O . ARG A 1 94 ? 26.362 10.274 22.534 1.00 26.05 95 ARG A O 1
ATOM 1565 N N . PRO A 1 95 ? 24.635 10.561 21.111 1.00 20.13 96 PRO A N 1
ATOM 1566 C CA . PRO A 1 95 ? 25.173 9.592 20.154 1.00 27.83 96 PRO A CA 1
ATOM 1567 C C . PRO A 1 95 ? 26.506 10.093 19.580 1.00 23.64 96 PRO A C 1
ATOM 1568 O O . PRO A 1 95 ? 26.761 11.293 19.524 1.00 32.56 96 PRO A O 1
ATOM 1579 N N . ASP A 1 96 ? 27.379 9.166 19.219 1.00 30.23 97 ASP A N 1
ATOM 1580 C CA . ASP A 1 96 ? 28.703 9.505 18.681 1.00 38.65 97 ASP A CA 1
ATOM 1581 C C . ASP A 1 96 ? 29.621 10.121 19.741 1.00 41.06 97 ASP A C 1
ATOM 1582 O O . ASP A 1 96 ? 30.695 10.625 19.420 1.00 36.79 97 ASP A O 1
ATOM 1591 N N . ARG A 1 97 ? 29.203 10.094 21.000 1.00 30.73 98 ARG A N 1
ATOM 1592 C CA . ARG A 1 97 ? 30.126 10.439 22.070 1.00 32.12 98 ARG A CA 1
ATOM 1593 C C . ARG A 1 97 ? 31.315 9.472 21.976 1.00 37.69 98 ARG A C 1
ATOM 1594 O O . ARG A 1 97 ? 31.127 8.286 21.703 1.00 37.05 98 ARG A O 1
ATOM 1615 N N . LYS A 1 98 ? 32.530 9.981 22.178 1.00 36.11 99 LYS A N 1
ATOM 1616 C CA . LYS A 1 98 ? 33.752 9.177 22.040 1.00 36.23 99 LYS A CA 1
ATOM 1617 C C . LYS A 1 98 ? 34.446 8.978 23.379 1.00 30.27 99 LYS A C 1
ATOM 1618 O O . LYS A 1 98 ? 34.413 9.862 24.229 1.00 29.53 99 LYS A O 1
ATOM 1637 N N . PRO A 1 99 ? 35.118 7.837 23.560 1.00 27.58 100 PRO A N 1
ATOM 1638 C CA . PRO A 1 99 ? 35.358 6.759 22.591 1.00 29.96 100 PRO A CA 1
ATOM 1639 C C . PRO A 1 99 ? 34.229 5.754 22.514 1.00 30.00 100 PRO A C 1
ATOM 1640 O O . PRO A 1 99 ? 34.146 4.984 21.563 1.00 30.93 100 PRO A O 1
ATOM 1651 N N . VAL A 1 100 ? 33.369 5.759 23.522 1.00 22.56 101 VAL A N 1
ATOM 1652 C CA . VAL A 1 100 ? 32.254 4.828 23.568 1.00 22.00 101 VAL A CA 1
ATOM 1653 C C . VAL A 1 100 ? 31.146 5.484 24.371 1.00 21.77 101 VAL A C 1
ATOM 1654 O O . VAL A 1 100 ? 31.368 6.498 25.024 1.00 20.70 101 VAL A O 1
ATOM 1667 N N . ILE A 1 101 ? 29.956 4.905 24.320 1.00 18.67 102 ILE A N 1
ATOM 1668 C CA . ILE A 1 101 ? 28.894 5.295 25.252 1.00 19.03 102 ILE A CA 1
ATOM 1669 C C . ILE A 1 101 ? 29.009 4.424 26.495 1.00 18.41 102 ILE A C 1
ATOM 1670 O O . ILE A 1 101 ? 28.789 3.206 26.418 1.00 20.73 102 ILE A O 1
ATOM 1686 N N . PRO A 1 102 ? 29.350 5.027 27.645 1.00 16.02 103 PRO A N 1
ATOM 1687 C CA . PRO A 1 102 ? 29.451 4.200 28.849 1.00 13.87 103 PRO A CA 1
ATOM 1688 C C . PRO A 1 102 ? 28.113 3.608 29.285 1.00 14.16 103 PRO A C 1
ATOM 1689 O O . PRO A 1 102 ? 27.082 4.283 29.258 1.00 16.31 103 PRO A O 1
ATOM 1700 N N . VAL A 1 103 ? 28.155 2.346 29.676 1.00 15.08 104 VAL A N 1
ATOM 1701 C CA . VAL A 1 103 ? 27.021 1.682 30.292 1.00 14.90 104 VAL A CA 1
ATOM 1702 C C . VAL A 1 103 ? 27.476 1.202 31.665 1.00 15.39 104 VAL A C 1
ATOM 1703 O O . VAL A 1 103 ? 28.466 0.464 31.767 1.00 14.99 104 VAL A O 1
ATOM 1716 N N . PRO A 1 104 ? 26.775 1.619 32.732 1.00 13.11 105 PRO A N 1
ATOM 1717 C CA . PRO A 1 104 ? 27.300 1.376 34.078 1.00 14.21 105 PRO A CA 1
ATOM 1718 C C . PRO A 1 104 ? 27.136 -0.092 34.494 1.00 15.22 105 PRO A C 1
ATOM 1719 O O . PRO A 1 104 ? 26.405 -0.860 33.859 1.00 16.12 105 PRO A O 1
ATOM 1730 N N . ALA A 1 105 ? 27.821 -0.457 35.563 1.00 15.23 106 ALA A N 1
ATOM 1731 C CA . ALA A 1 105 ? 27.840 -1.820 36.057 1.00 13.85 106 ALA A CA 1
ATOM 1732 C C . ALA A 1 105 ? 26.565 -2.165 36.814 1.00 15.66 106 ALA A C 1
ATOM 1733 O O . ALA A 1 105 ? 25.776 -1.293 37.158 1.00 16.97 106 ALA A O 1
ATOM 1740 N N . GLY A 1 106 ? 26.370 -3.462 37.025 1.00 16.98 107 GLY A N 1
ATOM 1741 C CA . GLY A 1 106 ? 25.276 -3.954 37.832 1.00 18.15 107 GLY A CA 1
ATOM 1742 C C . GLY A 1 106 ? 25.654 -4.355 39.242 1.00 17.14 107 GLY A C 1
ATOM 1743 O O . GLY A 1 106 ? 26.790 -4.163 39.687 1.00 16.63 107 GLY A O 1
ATOM 1747 N N . TYR A 1 107 ? 24.689 -4.960 39.930 1.00 18.52 108 TYR A N 1
ATOM 1748 C CA . TYR A 1 107 ? 24.819 -5.302 41.335 1.00 15.32 108 TYR A CA 1
ATOM 1749 C C . TYR A 1 107 ? 26.014 -6.193 41.627 1.00 14.94 108 TYR A C 1
ATOM 1750 O O . TYR A 1 107 ? 26.712 -5.991 42.609 1.00 17.97 108 TYR A O 1
ATOM 1768 N N . GLU A 1 108 ? 26.219 -7.196 40.782 1.00 16.48 109 GLU A N 1
ATOM 1769 C CA . GLU A 1 108 ? 27.264 -8.185 41.015 1.00 20.62 109 GLU A CA 1
ATOM 1770 C C . GLU A 1 108 ? 28.614 -7.505 41.247 1.00 24.86 109 GLU A C 1
ATOM 1771 O O . GLU A 1 108 ? 29.384 -7.880 42.140 1.00 27.35 109 GLU A O 1
ATOM 1783 N N . ILE A 1 109 ? 28.897 -6.510 40.422 1.00 16.46 110 ILE A N 1
ATOM 1784 C CA . ILE A 1 109 ? 30.152 -5.774 40.478 1.00 16.67 110 ILE A CA 1
ATOM 1785 C C . ILE A 1 109 ? 30.133 -4.698 41.559 1.00 14.49 110 ILE A C 1
ATOM 1786 O O . ILE A 1 109 ? 31.052 -4.585 42.362 1.00 16.75 110 ILE A 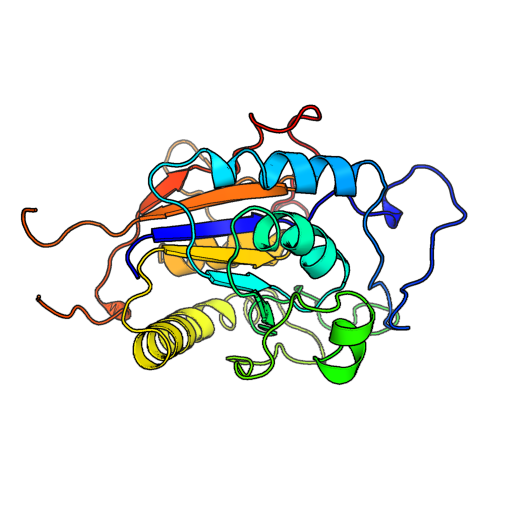O 1
ATOM 1802 N N . LEU A 1 110 ? 29.057 -3.917 41.603 1.00 14.19 111 LEU A N 1
ATOM 1803 C CA . LEU A 1 110 ? 29.049 -2.745 42.479 1.00 14.91 111 LEU A CA 1
ATOM 1804 C C . LEU A 1 110 ? 28.943 -3.146 43.954 1.00 15.35 111 LEU A C 1
ATOM 1805 O O . LEU A 1 110 ? 29.518 -2.464 44.821 1.00 15.93 111 LEU A O 1
ATOM 1821 N N . SER A 1 111 ? 28.268 -4.258 44.244 1.00 16.64 112 SER A N 1
ATOM 1822 C CA . SER A 1 111 ? 28.152 -4.716 45.635 1.00 15.74 112 SER A CA 1
ATOM 1823 C C . SER A 1 111 ? 29.518 -5.047 46.246 1.00 17.02 112 SER A C 1
ATOM 1824 O O . SER A 1 111 ? 29.679 -5.042 47.475 1.00 22.20 112 SER A O 1
ATOM 1832 N N . LYS A 1 112 ? 30.503 -5.348 45.400 1.00 17.05 113 LYS A N 1
ATOM 1833 C CA . LYS A 1 112 ? 31.856 -5.611 45.884 1.00 16.90 113 LYS A CA 1
AT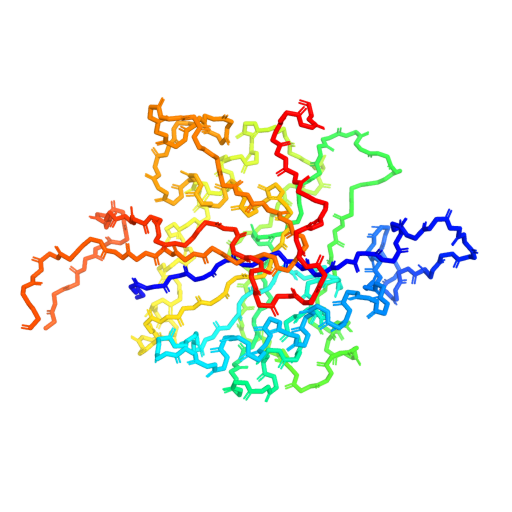OM 1834 C C . LYS A 1 112 ? 32.552 -4.341 46.356 1.00 18.26 113 LYS A C 1
ATOM 1835 O O . LYS A 1 112 ? 33.322 -4.362 47.313 1.00 20.77 113 LYS A O 1
ATOM 1854 N N . PHE A 1 113 ? 32.285 -3.229 45.676 1.00 14.47 114 PHE A N 1
ATOM 1855 C CA . PHE A 1 113 ? 32.868 -1.953 46.050 1.00 14.70 114 PHE A CA 1
ATOM 1856 C C . PHE A 1 113 ? 32.149 -1.250 47.178 1.00 14.67 114 PHE A C 1
ATOM 1857 O O . PHE A 1 113 ? 32.740 -0.459 47.891 1.00 15.96 114 PHE A O 1
ATOM 1874 N N . PHE A 1 114 ? 30.86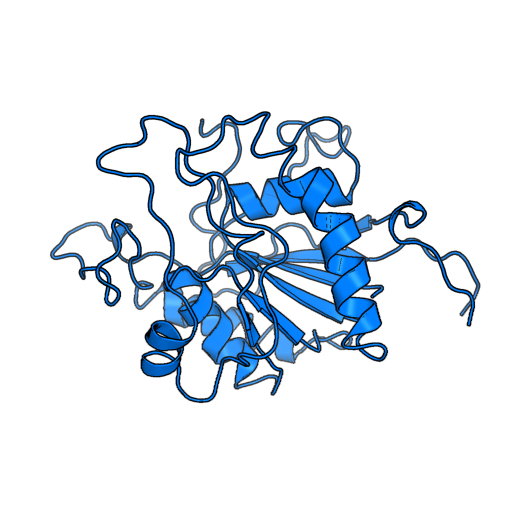0 -1.557 47.322 1.00 14.31 115 PHE A N 1
ATOM 1875 C CA . PHE A 1 114 ? 30.003 -0.921 48.319 1.00 12.14 115 PHE A CA 1
ATOM 1876 C C . PHE A 1 114 ? 29.271 -1.973 49.147 1.00 15.59 115 PHE A C 1
ATOM 1877 O O . PHE A 1 114 ? 28.037 -2.035 49.133 1.00 14.23 115 PHE A O 1
ATOM 1894 N N . PRO A 1 115 ? 30.031 -2.791 49.896 1.00 14.95 116 PRO A N 1
ATOM 1895 C CA . PRO A 1 115 ? 29.388 -3.921 50.583 1.00 14.87 116 PRO A CA 1
ATOM 1896 C C . PRO A 1 115 ? 28.389 -3.462 51.638 1.00 18.36 116 PRO A C 1
ATOM 1897 O O . PRO A 1 115 ? 28.637 -2.514 52.383 1.00 19.14 116 PRO A O 1
ATOM 1908 N N . GLY A 1 116 ? 27.243 -4.130 51.656 1.00 17.46 117 GLY A N 1
ATOM 1909 C CA . GLY A 1 116 ? 26.195 -3.885 52.633 1.00 17.82 117 GLY A CA 1
ATOM 1910 C C . GLY A 1 116 ? 25.316 -2.693 52.322 1.00 20.83 117 GLY A C 1
ATOM 1911 O O . GLY A 1 116 ? 24.365 -2.444 53.044 1.00 21.77 117 GLY A O 1
ATOM 1915 N N . VAL A 1 117 ? 25.599 -1.984 51.236 1.00 17.99 118 VAL A N 1
ATOM 1916 C CA . VAL A 1 117 ? 24.852 -0.769 50.904 1.00 16.06 118 VAL A CA 1
ATOM 1917 C C . VAL A 1 117 ? 23.668 -1.016 49.983 1.00 17.40 118 VAL A C 1
ATOM 1918 O O . VAL A 1 117 ? 22.606 -0.435 50.166 1.00 17.07 118 VAL A O 1
ATOM 1931 N N . ILE A 1 118 ? 23.845 -1.887 48.994 1.00 13.24 119 ILE A N 1
ATOM 1932 C CA . ILE A 1 118 ? 22.895 -1.974 47.891 1.00 13.94 119 ILE A CA 1
ATOM 1933 C C . ILE A 1 118 ? 21.981 -3.184 48.044 1.00 14.74 119 ILE A C 1
ATOM 1934 O O . ILE A 1 118 ? 22.439 -4.297 48.348 1.00 15.13 119 ILE A O 1
ATOM 1950 N N . SER A 1 119 ? 20.690 -2.961 47.808 1.00 16.31 120 SER A N 1
ATOM 1951 C CA A SER A 1 119 ? 19.717 -4.049 47.772 0.57 17.54 120 SER A CA 1
ATOM 1952 C CA B SER A 1 119 ? 19.707 -4.037 47.776 0.43 18.39 120 SER A CA 1
ATOM 1953 C C . SER A 1 119 ? 19.460 -4.502 46.338 1.00 18.02 120 SER A C 1
ATOM 1954 O O . SER A 1 119 ? 19.087 -3.720 45.484 1.00 20.77 120 SER A O 1
ATOM 1969 N N . GLN A 1 120 ? 19.629 -5.802 46.079 1.00 20.95 121 GLN A N 1
ATOM 1970 C CA . GLN A 1 120 ? 19.529 -6.318 44.717 1.00 19.05 121 GLN A CA 1
ATOM 1971 C C . GLN A 1 120 ? 18.103 -6.440 44.183 1.00 21.40 121 GLN A C 1
ATOM 1972 O O . GLN A 1 120 ? 17.898 -6.546 42.974 1.00 24.08 121 GLN A O 1
ATOM 1986 N N . GLU A 1 121 ? 17.124 -6.434 45.068 1.00 19.60 122 GLU A N 1
ATOM 1987 C CA . GLU A 1 121 ? 15.765 -6.790 44.675 1.00 27.80 122 GLU A CA 1
ATOM 1988 C C . GLU A 1 121 ? 15.156 -5.851 43.624 1.00 31.42 122 GLU A C 1
ATOM 1989 O O . GLU A 1 121 ? 14.316 -6.277 42.824 1.00 27.50 122 GLU A O 1
ATOM 2001 N N . TRP A 1 122 ? 15.556 -4.578 43.637 1.00 19.76 123 TRP A N 1
ATOM 2002 C CA . TRP A 1 122 ? 15.014 -3.585 42.706 1.00 17.08 123 TRP A CA 1
ATOM 2003 C C . TRP A 1 122 ? 15.657 -3.673 41.331 1.00 24.26 123 TRP A C 1
ATOM 2004 O O . TRP A 1 122 ? 16.869 -3.466 41.196 1.00 25.04 123 TRP A O 1
ATOM 2025 N N . ASP A 1 123 ? 14.843 -3.903 40.311 1.00 22.05 124 ASP A N 1
ATOM 2026 C CA . ASP A 1 123 ? 15.297 -3.872 38.927 1.00 30.66 124 ASP A CA 1
ATOM 2027 C C . ASP A 1 123 ? 15.117 -2.471 38.360 1.00 19.72 124 ASP A C 1
ATOM 2028 O O . ASP A 1 123 ? 14.268 -1.716 38.821 1.00 21.37 124 ASP A O 1
ATOM 2037 N N . SER A 1 124 ? 15.888 -2.124 37.336 1.00 18.63 125 SER A N 1
ATOM 2038 C CA . SER A 1 124 ? 15.775 -0.782 36.771 1.00 16.92 125 SER A CA 1
ATOM 2039 C C . SER A 1 124 ? 14.445 -0.594 36.050 1.00 16.48 125 SER A C 1
ATOM 2040 O O . SER A 1 124 ? 13.828 -1.548 35.550 1.00 19.79 125 SER A O 1
ATOM 2048 N N . THR A 1 125 ? 13.994 0.656 36.025 1.00 14.74 126 THR A N 1
ATOM 2049 C CA . THR A 1 125 ? 12.711 0.991 35.460 1.00 14.78 126 THR A CA 1
ATOM 2050 C C . THR A 1 125 ? 12.795 1.008 33.948 1.00 19.59 126 THR A C 1
ATOM 2051 O O . THR A 1 125 ? 11.880 0.567 33.250 1.00 21.35 126 THR A O 1
ATOM 2062 N N . LEU A 1 126 ? 13.910 1.521 33.451 1.00 18.86 127 LEU A N 1
ATOM 2063 C CA . LEU A 1 126 ? 14.258 1.417 32.049 1.00 22.76 127 LEU A CA 1
ATOM 2064 C C . LEU A 1 126 ? 15.757 1.636 31.935 1.00 18.75 127 LEU A C 1
ATOM 2065 O O . LEU A 1 126 ? 16.431 1.983 32.912 1.00 20.67 127 LEU A O 1
ATOM 2081 N N . THR A 1 127 ? 16.268 1.420 30.735 1.00 21.94 128 THR A N 1
ATOM 2082 C CA . THR A 1 127 ? 17.682 1.541 30.476 1.00 19.30 128 THR A CA 1
ATOM 2083 C C . THR A 1 127 ? 17.842 2.564 29.378 1.00 18.21 128 THR A C 1
ATOM 2084 O O . THR A 1 127 ? 17.245 2.408 28.307 1.00 20.56 128 THR A O 1
ATOM 2095 N N . PRO A 1 128 ? 18.635 3.606 29.624 1.00 16.30 129 PRO A N 1
ATOM 2096 C CA . PRO A 1 128 ? 18.917 4.569 28.564 1.00 16.97 129 PRO A CA 1
ATOM 2097 C C . PRO A 1 128 ? 19.536 3.888 27.342 1.00 18.66 129 PRO A C 1
ATOM 2098 O O . PRO A 1 128 ? 20.346 2.959 27.489 1.00 18.63 129 PRO A O 1
ATOM 2109 N N . ASN A 1 129 ? 19.153 4.355 26.158 1.00 20.62 130 ASN A N 1
ATOM 2110 C CA . ASN A 1 129 ? 19.667 3.848 24.886 1.00 18.16 130 ASN A CA 1
ATOM 2111 C C . ASN A 1 129 ? 21.184 3.705 24.948 1.00 20.04 130 ASN A C 1
ATOM 2112 O O . ASN A 1 129 ? 21.885 4.667 25.204 1.00 21.04 130 ASN A O 1
ATOM 2123 N N . GLU A 1 130 ? 21.688 2.495 24.731 1.00 19.35 131 GLU A N 1
ATOM 2124 C CA . GLU A 1 130 ? 23.123 2.246 24.835 1.00 19.09 131 GLU A CA 1
ATOM 2125 C C . GLU A 1 130 ? 23.923 2.831 23.684 1.00 17.54 131 GLU A C 1
ATOM 2126 O O . GLU A 1 130 ? 25.155 2.808 23.711 1.00 20.40 131 GLU A O 1
ATOM 2138 N N . LYS A 1 131 ? 23.236 3.375 22.684 1.00 20.97 132 LYS A N 1
ATOM 2139 C CA . LYS A 1 131 ? 23.916 4.104 21.617 1.00 24.19 132 LYS A CA 1
ATOM 2140 C C . LYS A 1 131 ? 23.843 5.623 21.845 1.00 29.52 132 LYS A C 1
ATOM 2141 O O . LYS A 1 131 ? 24.315 6.406 21.013 1.00 27.08 132 LYS A O 1
ATOM 2160 N N . GLY A 1 132 ? 23.311 6.014 23.003 1.00 21.55 133 GLY A N 1
ATOM 2161 C CA . GLY A 1 132 ? 23.195 7.414 23.383 1.00 18.92 133 GLY A CA 1
ATOM 2162 C C . GLY A 1 132 ? 21.818 7.973 23.059 1.00 23.26 133 GLY A C 1
ATOM 2163 O O . GLY A 1 132 ? 21.001 7.303 22.415 1.00 22.19 133 GLY A O 1
ATOM 2167 N N . GLU A 1 133 ? 21.572 9.206 23.499 1.00 17.22 134 GLU A N 1
ATOM 2168 C CA . GLU A 1 133 ? 20.264 9.848 23.372 1.00 16.86 134 GLU A CA 1
ATOM 2169 C C . GLU A 1 133 ? 20.437 11.273 22.890 1.00 15.73 134 GLU A C 1
ATOM 2170 O O . GLU A 1 133 ? 21.278 12.002 23.391 1.00 18.24 134 GLU A O 1
ATOM 2182 N N . THR A 1 134 ? 19.610 11.708 21.948 1.00 18.01 135 THR A N 1
ATOM 2183 C CA . THR A 1 134 ? 19.556 13.123 21.665 1.00 16.75 135 THR A CA 1
ATOM 2184 C C . THR A 1 134 ? 18.904 13.831 22.851 1.00 19.48 135 THR A C 1
ATOM 2185 O O . THR A 1 134 ? 18.316 13.203 23.727 1.00 17.67 135 THR A O 1
ATOM 2196 N N . GLU A 1 135 ? 18.986 15.146 22.876 1.00 19.63 136 GLU A N 1
ATOM 2197 C CA . GLU A 1 135 ? 18.348 15.897 23.948 1.00 16.26 136 GLU A CA 1
ATOM 2198 C C . GLU A 1 135 ? 16.845 15.597 24.030 1.00 19.42 136 GLU A C 1
ATOM 2199 O O . GLU A 1 135 ? 16.296 15.415 25.119 1.00 17.68 136 GLU A O 1
ATOM 2211 N N . GLN A 1 136 ? 16.183 15.543 22.879 1.00 18.20 137 GLN A N 1
ATOM 2212 C CA A GLN A 1 136 ? 14.748 15.266 22.853 0.54 20.44 137 GLN A CA 1
ATOM 2213 C CA B GLN A 1 136 ? 14.746 15.256 22.834 0.46 20.90 137 GLN A CA 1
ATOM 2214 C C . GLN A 1 136 ? 14.461 13.862 23.388 1.00 18.32 137 GLN A C 1
ATOM 2215 O O . GLN A 1 136 ? 13.524 13.658 24.150 1.00 18.33 137 GLN A O 1
ATOM 2242 N N . GLU A 1 137 ? 15.288 12.899 22.993 1.00 17.59 138 GLU A N 1
ATOM 2243 C CA . GLU A 1 137 ? 15.105 11.512 23.410 1.00 15.82 138 GLU A CA 1
ATOM 2244 C C . GLU A 1 137 ? 15.374 11.378 24.899 1.00 15.77 138 GLU A C 1
ATOM 2245 O O . GLU A 1 137 ? 14.716 10.627 25.587 1.00 15.31 138 GLU A O 1
ATOM 2257 N N . MET A 1 138 ? 16.376 12.090 25.387 1.00 15.04 139 MET A N 1
ATOM 2258 C CA . MET A 1 138 ? 16.688 12.035 26.808 1.00 12.86 139 MET A CA 1
ATOM 2259 C C . MET A 1 138 ? 15.528 12.587 27.623 1.00 14.73 139 MET A C 1
ATOM 2260 O O . MET A 1 138 ? 15.177 12.026 28.660 1.00 14.29 139 MET A O 1
ATOM 2274 N N . TYR A 1 139 ? 14.902 13.676 27.175 1.00 14.63 140 TYR A N 1
ATOM 2275 C CA . TYR A 1 139 ? 13.809 14.232 27.970 1.00 12.96 140 TYR A CA 1
ATOM 2276 C C . TYR A 1 139 ? 12.610 13.285 27.931 1.00 15.26 140 TYR A C 1
ATOM 2277 O O . TYR A 1 139 ? 11.905 13.128 28.919 1.00 14.36 140 TYR A O 1
ATOM 2295 N N . MET A 1 140 ? 12.404 12.636 26.793 1.00 17.30 141 MET A N 1
ATOM 2296 C CA A MET A 1 140 ? 11.358 11.621 26.671 0.57 19.24 141 MET A CA 1
ATOM 2297 C CA B MET A 1 140 ? 11.352 11.632 26.677 0.43 19.66 141 MET A CA 1
ATOM 2298 C C . MET A 1 140 ? 11.642 10.446 27.597 1.00 17.79 141 MET A C 1
ATOM 2299 O O . MET A 1 140 ? 10.736 9.877 28.179 1.00 18.20 141 MET A O 1
ATOM 2326 N N . ARG A 1 141 ? 12.914 10.098 27.743 1.00 16.25 142 ARG A N 1
ATOM 2327 C CA . ARG A 1 141 ? 13.302 9.044 28.687 1.00 14.70 142 ARG A CA 1
ATOM 2328 C C . ARG A 1 141 ? 12.778 9.374 30.065 1.00 16.23 142 ARG A C 1
ATOM 2329 O O . ARG A 1 141 ? 12.211 8.541 30.758 1.00 16.49 142 ARG A O 1
ATOM 2350 N N . PHE A 1 142 ? 12.956 10.616 30.484 1.00 12.87 143 PHE A N 1
ATOM 2351 C CA . PHE A 1 142 ? 12.508 11.013 31.819 1.00 10.38 143 PHE A CA 1
ATOM 2352 C C . PHE A 1 142 ? 10.990 11.192 31.929 1.00 14.52 143 PHE A C 1
ATOM 2353 O O . PHE A 1 142 ? 10.411 10.849 32.953 1.00 12.05 143 PHE A O 1
ATOM 2370 N N . LYS 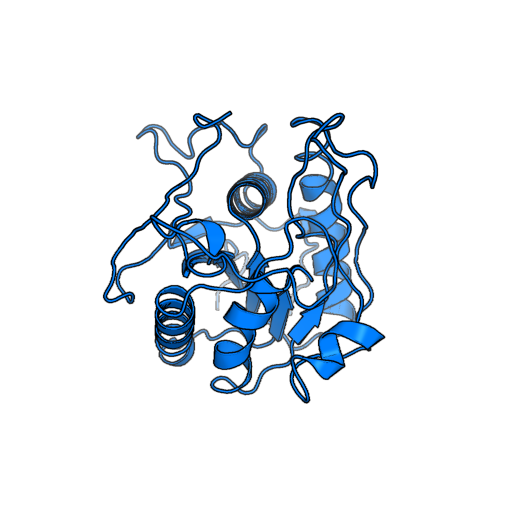A 1 143 ? 10.341 11.675 30.881 1.00 13.90 144 LYS A N 1
ATOM 2371 C CA . LYS A 1 143 ? 8.871 11.751 30.913 1.00 15.04 144 LYS A CA 1
ATOM 2372 C C . LYS A 1 143 ? 8.265 10.354 31.043 1.00 14.52 144 LYS A C 1
ATOM 2373 O O . LYS A 1 143 ? 7.277 10.161 31.743 1.00 16.67 144 LYS A O 1
ATOM 2392 N N . LYS A 1 144 ? 8.881 9.368 30.402 1.00 15.28 145 LYS A N 1
ATOM 2393 C CA . LYS A 1 144 ? 8.385 7.999 30.463 1.00 18.58 145 LYS A CA 1
ATOM 2394 C C . LYS A 1 144 ? 8.716 7.357 31.802 1.00 15.94 145 LYS A C 1
ATOM 2395 O O . LYS A 1 144 ? 7.894 6.619 32.375 1.00 15.79 145 LYS A O 1
ATOM 2414 N N . PHE A 1 145 ? 9.928 7.635 32.291 1.00 13.49 146 PHE A N 1
ATOM 2415 C CA . PHE A 1 145 ? 10.424 7.107 33.554 1.00 12.47 146 PHE A CA 1
ATOM 2416 C C . PHE A 1 145 ? 9.494 7.400 34.740 1.00 12.91 146 PHE A C 1
ATOM 2417 O O . PHE A 1 145 ? 9.173 6.504 35.505 1.00 12.36 146 PHE A O 1
ATOM 2434 N N . TRP A 1 146 ? 9.074 8.656 34.902 1.00 11.51 147 TRP A N 1
ATOM 2435 C CA . TRP A 1 146 ? 8.445 9.057 36.151 1.00 10.43 147 TRP A CA 1
ATOM 2436 C C . TRP A 1 146 ? 7.218 8.215 36.553 1.00 11.95 147 TRP A C 1
ATOM 2437 O O . TRP A 1 146 ? 7.183 7.701 37.644 1.00 12.13 147 TRP A O 1
ATOM 2458 N N . PRO A 1 147 ? 6.204 8.107 35.684 1.00 13.04 148 PRO A N 1
ATOM 2459 C CA . PRO A 1 147 ? 5.025 7.351 36.132 1.00 12.06 148 PRO A CA 1
ATOM 2460 C C . PRO A 1 147 ? 5.317 5.883 36.355 1.00 11.57 148 PRO A C 1
ATOM 2461 O O . PRO A 1 147 ? 4.750 5.291 37.280 1.00 15.59 148 PRO A O 1
ATOM 2472 N N . LEU A 1 148 ? 6.194 5.305 35.535 1.00 13.23 149 LEU A N 1
ATOM 2473 C CA . LEU A 1 148 ? 6.536 3.892 35.698 1.00 14.77 149 LEU A CA 1
ATOM 2474 C C . LEU A 1 148 ? 7.278 3.699 37.037 1.00 14.72 149 LEU A C 1
ATOM 2475 O O . LEU A 1 148 ? 7.034 2.762 37.791 1.00 16.42 149 LEU A O 1
ATOM 2491 N N . PHE A 1 149 ? 8.196 4.608 37.322 1.00 12.98 150 PHE A N 1
ATOM 2492 C CA . PHE A 1 149 ? 9.041 4.508 38.496 1.00 13.07 150 PHE A CA 1
ATOM 2493 C C . PHE A 1 149 ? 8.219 4.672 39.770 1.00 13.62 150 PHE A C 1
ATOM 2494 O O . PHE A 1 149 ? 8.284 3.856 40.656 1.00 12.47 150 PHE A O 1
ATOM 2511 N N . ILE A 1 150 ? 7.429 5.737 39.864 1.00 11.72 151 ILE A N 1
ATOM 2512 C CA . ILE A 1 150 ? 6.713 5.961 41.100 1.00 10.56 151 ILE A CA 1
ATOM 2513 C C . ILE A 1 150 ? 5.648 4.861 41.318 1.00 14.27 151 ILE A C 1
ATOM 2514 O O . ILE A 1 150 ? 5.431 4.427 42.446 1.00 13.56 151 ILE A O 1
ATOM 2530 N N . GLU A 1 151 ? 5.001 4.416 40.244 1.00 12.31 152 GLU A N 1
ATOM 2531 C CA . GLU A 1 151 ? 4.050 3.300 40.335 1.00 13.67 152 GLU A CA 1
ATOM 2532 C C . GLU A 1 151 ? 4.723 2.060 40.957 1.00 15.85 152 GLU A C 1
ATOM 2533 O O . GLU A 1 151 ? 4.146 1.414 41.843 1.00 15.88 152 GLU A O 1
ATOM 2545 N N . ARG A 1 152 ? 5.949 1.756 40.532 1.00 15.28 153 ARG A N 1
ATOM 2546 C CA . ARG A 1 152 ? 6.667 0.598 41.059 1.00 17.74 153 ARG A CA 1
ATOM 2547 C C . ARG A 1 152 ? 7.071 0.822 42.512 1.00 14.98 153 ARG A C 1
ATOM 2548 O O . ARG A 1 152 ? 6.958 -0.067 43.339 1.00 17.01 153 ARG A O 1
ATOM 2569 N N . VAL A 1 153 ? 7.587 2.013 42.818 1.00 12.71 154 VAL A N 1
ATOM 2570 C CA . VAL A 1 153 ? 7.987 2.318 44.193 1.00 12.72 154 VAL A CA 1
ATOM 2571 C C . VAL A 1 153 ? 6.804 2.100 45.143 1.00 11.93 154 VAL A C 1
ATOM 2572 O O . VAL A 1 153 ? 6.935 1.513 46.215 1.00 15.45 154 VAL A O 1
ATOM 2585 N N . GLU A 1 154 ? 5.629 2.543 44.727 1.00 12.05 155 GLU A N 1
ATOM 2586 C CA . GLU A 1 154 ? 4.477 2.522 45.620 1.00 11.71 155 GLU A CA 1
ATOM 2587 C C . GLU A 1 154 ? 3.859 1.136 45.750 1.00 14.62 155 GLU A C 1
ATOM 2588 O O . GLU A 1 154 ? 3.216 0.865 46.743 1.00 17.17 155 GLU A O 1
ATOM 2600 N N . LYS A 1 155 ? 4.050 0.299 44.740 1.00 13.61 156 LYS A N 1
ATOM 2601 C CA . LYS A 1 155 ? 3.644 -1.120 44.825 1.00 15.01 156 LYS A CA 1
ATOM 2602 C C . LYS A 1 155 ? 4.589 -1.891 45.740 1.00 17.61 156 LYS A C 1
ATOM 2603 O O . LYS A 1 155 ? 4.161 -2.673 46.587 1.00 19.89 156 LYS A O 1
ATOM 2622 N N . GLU A 1 156 ? 5.895 -1.654 45.573 1.00 15.01 157 GLU A N 1
ATOM 2623 C CA . GLU A 1 156 ? 6.903 -2.448 46.263 1.00 18.28 157 GLU A CA 1
ATOM 2624 C C . GLU A 1 156 ? 7.083 -2.013 47.704 1.00 19.62 157 GLU A C 1
ATOM 2625 O O . GLU A 1 156 ? 7.326 -2.854 48.567 1.00 21.83 157 GLU A O 1
ATOM 2637 N N . TYR A 1 157 ? 6.979 -0.703 47.954 1.00 18.05 158 TYR A N 1
ATOM 2638 C CA . TYR A 1 157 ? 7.264 -0.116 49.271 1.00 20.30 158 TYR A CA 1
ATOM 2639 C C . TYR A 1 157 ? 6.117 0.833 49.612 1.00 18.78 158 TYR A C 1
ATOM 2640 O O . TYR A 1 157 ? 6.270 2.053 49.575 1.00 22.72 158 TYR A O 1
ATOM 2658 N N . PRO A 1 158 ? 4.952 0.273 49.952 1.00 20.47 159 PRO A N 1
ATOM 2659 C CA . PRO A 1 158 ? 3.747 1.089 50.092 1.00 19.90 159 PRO A CA 1
ATOM 2660 C C . PRO A 1 158 ? 3.792 2.100 51.217 1.00 21.07 159 PRO A C 1
ATOM 2661 O O . PRO A 1 158 ? 2.991 3.042 51.195 1.00 25.19 159 PRO A O 1
ATOM 2672 N N . ASN A 1 159 ? 4.680 1.899 52.188 1.00 21.00 160 ASN A N 1
ATOM 2673 C CA . ASN A 1 159 ? 4.738 2.763 53.349 1.00 23.88 160 ASN A CA 1
ATOM 2674 C C . ASN A 1 159 ? 5.768 3.874 53.214 1.00 23.75 160 ASN A C 1
ATOM 2675 O O . ASN A 1 159 ? 5.854 4.722 54.091 1.00 27.11 160 ASN A O 1
ATOM 2686 N N . VAL A 1 160 ? 6.536 3.862 52.123 1.00 19.31 161 VAL A N 1
ATOM 2687 C CA . VAL A 1 160 ? 7.556 4.897 51.872 1.00 19.50 161 VAL A CA 1
ATOM 2688 C C . VAL A 1 160 ? 6.916 6.179 51.318 1.00 24.31 161 VAL A C 1
ATOM 2689 O O . VAL A 1 160 ? 6.242 6.153 50.294 1.00 25.59 161 VAL A O 1
ATOM 2702 N N . GLU A 1 161 ? 7.109 7.298 52.010 1.00 16.44 162 GLU A N 1
ATOM 2703 C CA . GLU A 1 161 ? 6.514 8.559 51.587 1.00 14.78 162 GLU A CA 1
ATOM 2704 C C . GLU A 1 161 ? 7.533 9.577 51.071 1.00 16.93 162 GLU A C 1
ATOM 2705 O O . GLU A 1 161 ? 7.153 10.564 50.439 1.00 15.24 162 GLU A O 1
ATOM 2717 N N . CYS A 1 162 ? 8.811 9.361 51.376 1.00 13.89 163 CYS A N 1
ATOM 2718 C CA . CYS A 1 162 ? 9.862 10.292 50.993 1.00 11.44 163 CYS A CA 1
ATOM 2719 C C . CYS A 1 162 ? 11.056 9.508 50.453 1.00 12.40 163 CYS A C 1
ATOM 2720 O O . CYS A 1 162 ? 11.524 8.563 51.089 1.00 13.52 163 CYS A O 1
ATOM 2728 N N . ILE A 1 163 ? 11.520 9.896 49.274 1.00 11.43 164 ILE A N 1
ATOM 2729 C CA . ILE A 1 163 ? 12.622 9.181 48.637 1.00 11.62 164 ILE A CA 1
ATOM 2730 C C . ILE A 1 163 ? 13.698 10.147 48.170 1.00 9.89 164 ILE A C 1
ATOM 2731 O O . ILE A 1 163 ? 13.478 11.340 48.029 1.00 10.18 164 ILE A O 1
ATOM 2747 N N . LEU A 1 164 ? 14.896 9.609 47.949 1.00 8.57 165 LEU A N 1
ATOM 2748 C CA . LEU A 1 164 ? 16.044 10.346 47.428 1.00 10.06 165 LEU A CA 1
ATOM 2749 C C . LEU A 1 164 ? 16.531 9.685 46.145 1.00 8.75 165 LEU A C 1
ATOM 2750 O O . LEU A 1 164 ? 16.639 8.465 46.077 1.00 9.67 165 LEU A O 1
ATOM 2766 N N . LEU A 1 165 ? 16.844 10.497 45.141 1.00 9.35 166 LEU A N 1
ATOM 2767 C CA . LEU A 1 165 ? 17.499 10.052 43.913 1.00 9.05 166 LEU A CA 1
ATOM 2768 C C . LEU A 1 165 ? 18.878 10.693 43.884 1.00 8.86 166 LEU A C 1
ATOM 2769 O O . LEU A 1 165 ? 18.995 11.874 44.185 1.00 9.13 166 LEU A O 1
ATOM 2785 N N . VAL A 1 166 ? 19.912 9.934 43.520 1.00 7.68 167 VAL A N 1
ATOM 2786 C CA . VAL A 1 166 ? 21.252 10.459 43.362 1.00 8.42 167 VAL A CA 1
ATOM 2787 C C . VAL A 1 166 ? 21.663 10.246 41.920 1.00 8.55 167 VAL A C 1
ATOM 2788 O O . VAL A 1 166 ? 21.661 9.114 41.415 1.00 10.08 167 VAL A O 1
ATOM 2801 N N . THR A 1 167 ? 22.035 11.339 41.266 1.00 7.91 168 THR A N 1
ATOM 2802 C CA . THR A 1 167 ? 22.141 11.343 39.812 1.00 6.81 168 THR A CA 1
ATOM 2803 C C . THR A 1 167 ? 23.161 12.372 39.307 1.00 10.92 168 THR A C 1
ATOM 2804 O O . THR A 1 167 ? 23.998 12.824 40.083 1.00 9.71 168 THR A O 1
ATOM 2815 N N . HIS A 1 168 ? 23.113 12.629 38.009 1.00 9.88 169 HIS A N 1
ATOM 2816 C CA . HIS A 1 168 ? 24.055 13.462 37.259 1.00 9.38 169 HIS A CA 1
ATOM 2817 C C . HIS A 1 168 ? 23.461 14.842 36.959 1.00 8.88 169 HIS A C 1
ATOM 2818 O O . HIS A 1 168 ? 22.261 15.046 37.133 1.00 10.19 169 HIS A O 1
ATOM 2833 N N . ALA A 1 169 ? 24.276 15.768 36.452 1.00 9.86 170 ALA A N 1
ATOM 2834 C CA . ALA A 1 169 ? 23.821 17.144 36.271 1.00 11.27 170 ALA A CA 1
ATOM 2835 C C . ALA A 1 169 ? 22.643 17.270 35.354 1.00 10.02 170 ALA A C 1
ATOM 2836 O O . ALA A 1 169 ? 21.580 17.792 35.739 1.00 12.85 170 ALA A O 1
ATOM 2843 N N . ALA A 1 170 ? 22.812 16.828 34.111 1.00 10.89 171 ALA A N 1
ATOM 2844 C CA . ALA A 1 170 ? 21.701 16.976 33.154 1.00 11.47 171 ALA A CA 1
ATOM 2845 C C . ALA A 1 170 ? 20.490 16.164 33.567 1.00 12.32 171 ALA A C 1
ATOM 2846 O O . ALA A 1 170 ? 19.357 16.619 33.405 1.00 12.68 171 ALA A O 1
ATOM 2853 N N . SER A 1 171 ? 20.712 14.949 34.059 1.00 10.81 172 SER A N 1
ATOM 2854 C CA . SER A 1 171 ? 19.608 14.119 34.496 1.00 9.32 172 SER A CA 1
ATOM 2855 C C . SER A 1 171 ? 18.843 14.748 35.642 1.00 9.63 172 SER A C 1
ATOM 2856 O O . SER A 1 171 ? 17.611 14.638 35.709 1.00 10.93 172 SER A O 1
ATOM 2864 N N . LYS A 1 172 ? 19.546 15.402 36.559 1.00 9.87 173 LYS A N 1
ATOM 2865 C CA . LYS A 1 172 ? 18.891 16.055 37.697 1.00 9.62 173 LYS A CA 1
ATOM 2866 C C . LYS A 1 172 ? 17.946 17.164 37.207 1.00 10.18 173 LYS A C 1
ATOM 2867 O O . LYS A 1 172 ? 16.784 17.247 37.634 1.00 10.14 173 LYS A O 1
ATOM 2886 N N . ILE A 1 173 ? 18.421 17.994 36.283 1.00 9.50 174 ILE A N 1
ATOM 2887 C CA . ILE A 1 173 ? 17.594 19.090 35.758 1.00 9.67 174 ILE A CA 1
ATOM 2888 C C . ILE A 1 173 ? 16.418 18.534 34.961 1.00 11.21 174 ILE A C 1
ATOM 2889 O O . ILE A 1 173 ? 15.263 18.961 35.120 1.00 11.89 174 ILE A O 1
ATOM 2905 N N . ALA A 1 174 ? 16.690 17.542 34.127 1.00 9.50 175 ALA A N 1
ATOM 2906 C CA . ALA A 1 174 ? 15.635 16.965 33.254 1.00 10.54 175 ALA A CA 1
ATOM 2907 C C . ALA A 1 174 ? 14.615 16.210 34.090 1.00 12.75 175 ALA A C 1
ATOM 2908 O O . ALA A 1 174 ? 13.411 16.247 33.787 1.00 11.36 175 ALA A O 1
ATOM 2915 N N . LEU A 1 175 ? 15.079 15.520 35.134 1.00 11.06 176 LEU A N 1
ATOM 2916 C CA . LEU A 1 175 ? 14.161 14.862 36.085 1.00 9.58 176 LEU A CA 1
ATOM 2917 C C . LEU A 1 175 ? 13.222 15.874 36.700 1.00 10.22 176 LEU A C 1
ATOM 2918 O O . LEU A 1 175 ? 12.005 15.647 36.770 1.00 10.95 176 LEU A O 1
ATOM 2934 N N . GLY A 1 176 ? 13.769 17.011 37.114 1.00 9.97 177 GLY A N 1
ATOM 2935 C CA . GLY A 1 176 ? 12.972 17.999 37.821 1.00 9.95 177 GLY A CA 1
ATOM 2936 C C . GLY A 1 176 ? 12.006 18.670 36.870 1.00 12.09 177 GLY A C 1
ATOM 2937 O O . GLY A 1 176 ? 10.828 18.841 37.179 1.00 11.48 177 GLY A O 1
ATOM 2941 N N . MET A 1 177 ? 12.487 19.031 35.688 1.00 9.97 178 MET A N 1
ATOM 2942 C CA . MET A 1 177 ? 11.639 19.739 34.727 1.00 12.47 178 MET A CA 1
ATOM 2943 C C . MET A 1 177 ? 10.505 18.841 34.237 1.00 10.90 178 MET A C 1
ATOM 2944 O O . MET A 1 177 ? 9.369 19.322 34.062 1.00 12.58 178 MET A O 1
ATOM 2958 N N . SER A 1 178 ? 10.783 17.555 34.063 1.00 10.40 179 SER A N 1
ATOM 2959 C CA . SER A 1 178 ? 9.731 16.623 33.627 1.00 10.02 179 SER A CA 1
ATOM 2960 C C . SER A 1 178 ? 8.750 16.332 34.757 1.00 11.92 179 SER A C 1
ATOM 2961 O O . SER A 1 178 ? 7.547 16.203 34.499 1.00 13.07 179 SER A O 1
ATOM 2969 N N . LEU A 1 179 ? 9.235 16.236 35.992 1.00 10.43 180 LEU A N 1
ATOM 2970 C CA . LEU A 1 179 ? 8.357 16.053 37.134 1.00 11.52 180 LEU A CA 1
ATOM 2971 C C . LEU A 1 179 ? 7.392 17.225 37.256 1.00 11.47 180 LEU A C 1
ATOM 2972 O O . LEU A 1 179 ? 6.201 17.052 37.558 1.00 13.27 180 LEU A O 1
ATOM 2988 N N . LEU A 1 180 ? 7.917 18.420 37.035 1.00 11.50 181 LEU A N 1
ATOM 2989 C CA . LEU A 1 180 ? 7.116 19.650 37.157 1.00 11.88 181 LEU A CA 1
ATOM 2990 C C . LEU A 1 180 ? 6.198 19.881 35.952 1.00 14.63 181 LEU A C 1
ATOM 2991 O O . LEU A 1 180 ? 5.303 20.735 36.009 1.00 16.95 181 LEU A O 1
ATOM 3007 N N . GLY A 1 181 ? 6.427 19.161 34.865 1.00 14.76 182 GLY A N 1
ATOM 3008 C CA . GLY A 1 181 ? 5.565 19.234 33.692 1.00 15.03 182 GLY A CA 1
ATOM 3009 C C . GLY A 1 181 ? 5.937 20.240 32.606 1.00 17.31 182 GLY A C 1
ATOM 3010 O O . GLY A 1 181 ? 5.089 20.612 31.784 1.00 17.62 182 GLY A O 1
ATOM 3014 N N . TYR A 1 182 ? 7.188 20.706 32.586 1.00 14.00 183 TYR A N 1
ATOM 3015 C CA . TYR A 1 182 ? 7.616 21.653 31.550 1.00 15.27 183 TYR A CA 1
ATOM 3016 C C . TYR A 1 182 ? 7.777 20.982 30.199 1.00 15.48 183 TYR A C 1
ATOM 3017 O O . TYR A 1 182 ? 8.121 19.807 30.125 1.00 17.57 183 TYR A O 1
ATOM 3035 N N . ASP A 1 183 ? 7.576 21.752 29.129 1.00 18.45 184 ASP A N 1
ATOM 3036 C CA . ASP A 1 183 ? 7.641 21.226 27.760 1.00 23.05 184 ASP A CA 1
ATOM 3037 C C . ASP A 1 183 ? 9.043 20.780 27.368 1.00 17.88 184 ASP A C 1
ATOM 3038 O O . ASP A 1 183 ? 9.208 19.875 26.552 1.00 19.25 184 ASP A O 1
ATOM 3047 N N . ASN A 1 184 ? 10.049 21.426 27.943 1.00 17.62 185 ASN A N 1
ATOM 3048 C CA . ASN A 1 184 ? 11.425 21.034 27.679 1.00 17.51 185 ASN A CA 1
ATOM 3049 C C . ASN A 1 184 ? 12.316 21.454 28.843 1.00 15.83 185 ASN A C 1
ATOM 3050 O O . ASN A 1 184 ? 11.947 22.334 29.624 1.00 18.53 185 ASN A O 1
ATOM 3061 N N . PRO A 1 185 ? 13.503 20.842 28.958 1.00 17.13 186 PRO A N 1
ATOM 3062 C CA . PRO A 1 185 ? 14.348 21.031 30.145 1.00 13.74 186 PRO A CA 1
ATOM 3063 C C . PRO A 1 185 ? 15.209 22.286 30.108 1.00 17.10 186 PRO A C 1
ATOM 3064 O O . PRO A 1 185 ? 15.848 22.584 31.107 1.00 17.95 186 PRO A O 1
ATOM 3075 N N . ARG A 1 186 ? 15.205 23.002 28.987 1.00 18.65 187 ARG A N 1
ATOM 3076 C CA . ARG A 1 186 ? 15.983 24.249 28.861 1.00 22.02 187 ARG A CA 1
ATOM 3077 C C . ARG A 1 186 ? 15.255 25.484 29.324 1.00 23.05 187 ARG A C 1
ATOM 3078 O O . ARG A 1 186 ? 15.866 26.547 29.497 1.00 29.64 187 ARG A O 1
ATOM 3099 N N . MET A 1 187 ? 13.950 25.366 29.453 1.00 22.02 188 MET A N 1
ATOM 3100 C CA . MET A 1 187 ? 13.094 26.473 29.838 1.00 26.24 188 MET A CA 1
ATOM 3101 C C . MET A 1 187 ? 13.510 27.016 31.190 1.00 26.47 188 MET A C 1
ATOM 3102 O O . MET A 1 187 ? 14.112 26.313 31.987 1.00 21.09 188 MET A O 1
ATOM 3116 N N . SER A 1 188 ? 13.167 28.274 31.451 1.00 24.88 189 SER A N 1
ATOM 3117 C CA . SER A 1 188 ? 13.215 28.802 32.800 1.00 23.05 189 SER A CA 1
ATOM 3118 C C . SER A 1 188 ? 12.002 28.318 33.585 1.00 16.07 189 SER A C 1
ATOM 3119 O O . SER A 1 188 ? 10.957 28.035 33.023 1.00 20.78 189 SER A O 1
ATOM 3127 N N . LEU A 1 189 ? 12.150 28.261 34.902 1.00 19.54 190 LEU A N 1
ATOM 3128 C CA . LEU A 1 189 ? 11.083 27.869 35.813 1.00 16.31 190 LEU A CA 1
ATOM 3129 C C . LEU A 1 189 ? 9.960 28.897 35.905 1.00 19.22 190 LEU A C 1
ATOM 3130 O O . LEU A 1 189 ? 8.798 28.541 36.100 1.00 21.89 190 LEU A O 1
ATOM 3146 N N . ASN A 1 190 ? 10.317 30.174 35.806 1.00 17.63 191 ASN A N 1
ATOM 3147 C CA . ASN A 1 190 ? 9.380 31.229 36.131 1.00 18.35 191 ASN A CA 1
ATOM 3148 C C . ASN A 1 190 ? 9.758 32.519 35.421 1.00 18.70 191 ASN A C 1
ATOM 3149 O O . ASN A 1 190 ? 10.730 32.557 34.674 1.00 19.07 191 ASN A O 1
ATOM 3160 N N . GLU A 1 191 ? 8.991 33.586 35.657 1.00 20.76 192 GLU A N 1
ATOM 3161 C CA . GLU A 1 191 ? 9.245 34.835 34.941 1.00 23.82 192 GLU A CA 1
ATOM 3162 C C . GLU A 1 191 ? 10.535 35.523 35.380 1.00 19.63 192 GLU A C 1
ATOM 3163 O O . GLU A 1 191 ? 11.089 36.352 34.656 1.00 24.91 192 GLU A O 1
ATOM 3175 N N . ASN A 1 192 ? 11.051 35.135 36.542 1.00 21.79 193 ASN A N 1
ATOM 3176 C CA . ASN A 1 192 ? 12.333 35.656 37.015 1.00 21.42 193 ASN A CA 1
ATOM 3177 C C . ASN A 1 192 ? 13.546 35.067 36.280 1.00 18.75 193 ASN A C 1
ATOM 3178 O O . ASN A 1 192 ? 14.662 35.573 36.403 1.00 24.05 193 ASN A O 1
ATOM 3189 N N . GLY A 1 193 ? 13.344 33.958 35.567 1.00 18.81 194 GLY A N 1
ATOM 3190 C CA . GLY A 1 193 ? 14.411 33.333 34.808 1.00 22.31 194 GLY A CA 1
ATOM 3191 C C . GLY A 1 193 ? 15.165 32.270 35.594 1.00 19.20 194 GLY A C 1
ATOM 3192 O O . GLY A 1 193 ? 16.254 31.863 35.205 1.00 21.87 194 GLY A O 1
ATOM 3196 N N . ASP A 1 194 ? 14.606 31.848 36.723 1.00 19.18 195 ASP A N 1
ATOM 3197 C CA . ASP A 1 194 ? 15.268 30.847 37.551 1.00 16.94 195 ASP A CA 1
ATOM 3198 C C . ASP A 1 194 ? 15.366 29.529 36.827 1.00 17.78 195 ASP A C 1
ATOM 3199 O O . ASP A 1 194 ? 14.483 29.163 36.047 1.00 17.87 195 ASP A O 1
ATOM 3208 N N . LYS A 1 195 ? 16.429 28.791 37.133 1.00 14.41 196 LYS A N 1
ATOM 3209 C CA . LYS A 1 195 ? 16.621 27.449 36.614 1.00 14.14 196 LYS A CA 1
ATOM 3210 C C . LYS A 1 195 ? 17.019 26.567 37.782 1.00 12.10 196 LYS A C 1
ATOM 3211 O O . LYS A 1 195 ? 17.472 27.048 38.830 1.00 13.91 196 LYS A O 1
ATOM 3230 N N . ILE A 1 196 ? 16.857 25.270 37.601 1.00 14.70 197 ILE A N 1
ATOM 3231 C CA . ILE A 1 196 ? 17.280 24.302 38.603 1.00 14.90 197 ILE A CA 1
ATOM 3232 C C . ILE A 1 196 ? 18.792 24.300 38.600 1.00 19.24 197 ILE A C 1
ATOM 3233 O O . ILE A 1 196 ? 19.378 24.046 37.563 1.00 23.21 197 ILE A O 1
ATOM 3249 N N . ARG A 1 197 ? 19.400 24.602 39.737 1.00 12.35 198 ARG A N 1
ATOM 3250 C CA . ARG A 1 197 ? 20.855 24.650 39.837 1.00 11.69 198 ARG A CA 1
ATOM 3251 C C . ARG A 1 197 ? 21.339 23.267 40.233 1.00 13.00 198 ARG A C 1
ATOM 3252 O O . ARG A 1 197 ? 20.680 22.581 41.019 1.00 17.31 198 ARG A O 1
ATOM 3273 N N . SER A 1 198 ? 22.512 22.897 39.740 1.00 10.26 199 SER A N 1
ATOM 3274 C CA A SER A 1 198 ? 22.979 21.527 39.864 0.53 11.63 199 SER A CA 1
ATOM 3275 C CA B SER A 1 198 ? 23.002 21.531 39.772 0.47 12.44 199 SER A CA 1
ATOM 3276 C C . SER A 1 198 ? 24.489 21.440 40.100 1.00 11.92 199 SER A C 1
ATOM 3277 O O . SER A 1 198 ? 25.228 20.750 39.386 1.00 13.98 199 SER A O 1
ATOM 3292 N N . GLY A 1 199 ? 24.942 22.129 41.140 1.00 10.41 200 GLY A N 1
ATOM 3293 C CA . GLY A 1 199 ? 26.314 21.966 41.584 1.00 10.17 200 GLY A CA 1
ATOM 3294 C C . GLY A 1 199 ? 26.554 20.571 42.157 1.00 10.24 200 GLY A C 1
ATOM 3295 O O . GLY A 1 199 ? 25.628 19.814 42.421 1.00 9.34 200 GLY A O 1
ATOM 3299 N N . SER A 1 200 ? 27.824 20.256 42.380 1.00 10.49 201 SER A N 1
ATOM 3300 C CA A SER A 1 200 ? 28.118 18.933 42.911 0.54 8.30 201 SER A CA 1
ATOM 3301 C CA B SER A 1 200 ? 28.264 19.016 42.979 0.46 13.41 201 SER A CA 1
ATOM 3302 C C . SER A 1 200 ? 27.598 18.825 44.361 1.00 8.97 201 SER A C 1
ATOM 3303 O O . SER A 1 200 ? 27.675 19.725 45.179 1.00 12.14 201 SER A O 1
ATOM 3318 N N . CYS A 1 201 ? 26.924 17.694 44.617 1.00 9.22 202 CYS A N 1
ATOM 3319 C CA . CYS A 1 201 ? 26.221 17.434 45.886 1.00 8.84 202 CYS A CA 1
ATOM 3320 C C . CYS A 1 201 ? 25.124 18.452 46.213 1.00 10.67 202 CYS A C 1
ATOM 3321 O O . CYS A 1 201 ? 24.713 18.589 47.389 1.00 11.83 202 CYS A O 1
ATOM 3329 N N . SER A 1 202 ? 24.620 19.135 45.185 1.00 10.33 203 SER A N 1
ATOM 3330 C CA . SER A 1 202 ? 23.479 20.009 45.391 1.00 9.33 203 SER A CA 1
ATOM 3331 C C . SER A 1 202 ? 22.213 19.181 45.563 1.00 8.64 203 SER A C 1
ATOM 3332 O O . SER A 1 202 ? 22.146 18.007 45.176 1.00 9.60 203 SER A O 1
ATOM 3340 N N . LEU A 1 203 ? 21.204 19.806 46.155 1.00 9.43 204 LEU A N 1
ATOM 3341 C CA . LEU A 1 203 ? 20.005 19.075 46.596 1.00 8.34 204 LEU A CA 1
ATOM 3342 C C . LEU A 1 203 ? 18.721 19.833 46.249 1.00 8.70 204 LEU A C 1
ATOM 3343 O O . LEU A 1 203 ? 18.563 21.027 46.613 1.00 10.54 204 LEU A O 1
ATOM 3359 N N . ASP A 1 204 ? 17.829 19.154 45.528 1.00 8.48 205 ASP A N 1
ATOM 3360 C CA . ASP A 1 204 ? 16.525 19.666 45.168 1.00 8.87 205 ASP A CA 1
ATOM 3361 C C . ASP A 1 204 ? 15.473 18.908 45.983 1.00 9.90 205 ASP A C 1
ATOM 3362 O O . ASP A 1 204 ? 15.660 17.736 46.331 1.00 9.99 205 ASP A O 1
ATOM 3371 N N . LYS A 1 205 ? 14.351 19.577 46.240 1.00 9.76 206 LYS A N 1
ATOM 3372 C CA . LYS A 1 205 ? 13.215 18.955 46.929 1.00 9.29 206 LYS A CA 1
ATOM 3373 C C . LYS A 1 205 ? 11.935 19.289 46.192 1.00 10.82 206 LYS A C 1
ATOM 3374 O O . LYS A 1 205 ? 11.720 20.454 45.836 1.00 10.97 206 LYS A O 1
ATOM 3393 N N . TYR A 1 206 ? 11.107 18.262 45.988 1.00 9.79 207 TYR A N 1
ATOM 3394 C CA . TYR A 1 206 ? 9.806 18.394 45.334 1.00 9.95 207 TYR A CA 1
ATOM 3395 C C . TYR A 1 206 ? 8.761 17.849 46.290 1.00 10.39 207 TYR A C 1
ATOM 3396 O O . TYR A 1 206 ? 8.931 16.782 46.893 1.00 10.94 207 TYR A O 1
ATOM 3414 N N . GLU A 1 207 ? 7.633 18.552 46.378 1.00 11.93 208 GLU A N 1
ATOM 3415 C CA . GLU A 1 207 ? 6.532 18.135 47.249 1.00 11.86 208 GLU A CA 1
ATOM 3416 C C . GLU A 1 207 ? 5.224 18.242 46.510 1.00 11.76 208 GLU A C 1
ATOM 3417 O O . GLU A 1 207 ? 5.052 19.109 45.665 1.00 13.58 208 GLU A O 1
ATOM 3429 N N . ILE A 1 208 ? 4.293 17.351 46.817 1.00 15.00 209 ILE A N 1
ATOM 3430 C CA A ILE A 1 208 ? 3.014 17.414 46.111 0.73 14.74 209 ILE A CA 1
ATOM 3431 C CA B ILE A 1 208 ? 3.014 17.382 46.135 0.27 17.06 209 ILE A CA 1
ATOM 3432 C C . ILE A 1 208 ? 2.142 18.527 46.650 1.00 13.97 209 ILE A C 1
ATOM 3433 O O . ILE A 1 208 ? 2.192 18.884 47.824 1.00 15.35 209 ILE A O 1
ATOM 3464 N N . LEU A 1 209 ? 1.357 19.071 45.751 1.00 14.27 210 LEU A N 1
ATOM 3465 C CA . LEU A 1 209 ? 0.351 20.038 46.085 1.00 15.28 210 LEU A CA 1
ATOM 3466 C C . LEU A 1 209 ? -0.780 19.229 46.721 1.00 14.06 210 LEU A C 1
ATOM 3467 O O . LEU A 1 209 ? -1.288 18.306 46.100 1.00 15.99 210 LEU A O 1
ATOM 3483 N N . LYS A 1 210 ? -1.154 19.560 47.955 1.00 14.18 211 LYS A N 1
ATOM 3484 C CA A LYS A 1 210 ? -2.115 18.751 48.706 0.53 14.38 211 LYS A CA 1
ATOM 3485 C CA B LYS A 1 210 ? -2.112 18.745 48.701 0.47 14.71 211 LYS A CA 1
ATOM 3486 C C . LYS A 1 210 ? -3.536 18.847 48.144 1.00 14.86 211 LYS A C 1
ATOM 3487 O O . LYS A 1 210 ? -3.985 19.897 47.717 1.00 13.80 211 LYS A O 1
ATOM 3524 N N . LYS A 1 211 ? -4.245 17.726 48.164 1.00 14.44 212 LYS A N 1
ATOM 3525 C CA . LYS A 1 211 ? -5.613 17.684 47.670 1.00 14.09 212 LYS A CA 1
ATOM 3526 C C . LYS A 1 211 ? -6.617 17.484 48.784 1.00 15.50 212 LYS A C 1
ATOM 3527 O O . LYS A 1 211 ? -7.814 17.444 48.529 1.00 15.93 212 LYS A O 1
ATOM 3546 N N . SER A 1 212 ? -6.152 17.364 50.016 1.00 14.96 213 SER A N 1
ATOM 3547 C CA . SER A 1 212 ? -7.039 17.248 51.150 1.00 18.26 213 SER A CA 1
ATOM 3548 C C . SER A 1 212 ? -6.416 17.948 52.351 1.00 18.82 213 SER A C 1
ATOM 3549 O O . SER A 1 212 ? -5.183 18.147 52.405 1.00 19.93 213 SER A O 1
ATOM 3557 N N . TYR A 1 213 ? -7.256 18.332 53.303 1.00 21.67 214 TYR A N 1
ATOM 3558 C CA . TYR A 1 213 ? -6.778 18.902 54.547 1.00 22.47 214 TYR A CA 1
ATOM 3559 C C . TYR A 1 213 ? -6.047 17.812 55.323 1.00 32.75 214 TYR A C 1
ATOM 3560 O O . TYR A 1 213 ? -6.375 16.635 55.197 1.00 30.99 214 TYR A O 1
ATOM 3578 N N . ASP A 1 214 ? -5.081 18.218 56.135 1.00 32.96 215 ASP A N 1
ATOM 3579 C CA . ASP A 1 214 ? -4.353 17.289 57.003 1.00 49.88 215 ASP A CA 1
ATOM 3580 C C . ASP A 1 214 ? -5.192 16.904 58.220 1.00 55.79 215 ASP A C 1
ATOM 3581 O O . ASP A 1 214 ? -6.417 16.776 58.135 1.00 61.21 215 ASP A O 1
ATOM 3590 N N . PHE A 1 225 ? -7.512 7.565 53.673 1.00 54.20 226 PHE A N 1
ATOM 3591 C CA . PHE A 1 225 ? -6.597 7.549 52.539 1.00 48.26 226 PHE A CA 1
ATOM 3592 C C . PHE A 1 225 ? -7.349 7.648 51.212 1.00 47.55 226 PHE A C 1
ATOM 3593 O O . PHE A 1 225 ? -8.326 6.933 50.976 1.00 35.75 226 PHE A O 1
ATOM 3609 N N . THR A 1 226 ? -6.882 8.542 50.345 1.00 40.16 227 THR A N 1
ATOM 3610 C CA . THR A 1 226 ? -7.434 8.667 49.003 1.00 26.68 227 THR A CA 1
ATOM 3611 C C . THR A 1 226 ? -6.296 8.615 47.984 1.00 24.13 227 THR A C 1
ATOM 3612 O O . THR A 1 226 ? -5.467 9.527 47.906 1.00 27.22 227 THR A O 1
ATOM 3623 N N . TYR A 1 227 ? -6.269 7.539 47.208 1.00 23.60 228 TYR A N 1
ATOM 3624 C CA . TYR A 1 227 ? -5.198 7.307 46.254 1.00 19.52 228 TYR A CA 1
ATOM 3625 C C . TYR A 1 227 ? -5.311 8.309 45.117 1.00 22.31 228 TYR A C 1
ATOM 3626 O O . TYR A 1 227 ? -6.396 8.550 44.578 1.00 24.51 228 TYR A O 1
ATOM 3644 N N . ILE A 1 228 ? -4.193 8.944 44.790 1.00 18.77 229 ILE A N 1
ATOM 3645 C CA . ILE A 1 228 ? -4.119 9.807 43.627 1.00 20.61 229 ILE A CA 1
ATOM 3646 C C . ILE A 1 228 ? -3.112 9.238 42.656 1.00 18.20 229 ILE A C 1
ATOM 3647 O O . ILE A 1 228 ? -1.948 9.070 43.017 1.00 16.06 229 ILE A O 1
ATOM 3663 N N . PRO A 1 229 ? -3.545 8.914 41.433 1.00 18.75 230 PRO A N 1
ATOM 3664 C CA . PRO A 1 229 ? -2.606 8.422 40.422 1.00 20.59 230 PRO A CA 1
ATOM 3665 C C . PRO A 1 229 ? -1.459 9.398 40.276 1.00 15.68 230 PRO A C 1
ATOM 3666 O O . PRO A 1 229 ? -1.690 10.608 40.337 1.00 19.43 230 PRO A O 1
ATOM 3677 N N . PHE A 1 230 ? -0.251 8.904 40.065 1.00 17.75 231 PHE A N 1
ATOM 3678 C CA . PHE A 1 230 ? 0.885 9.796 39.834 1.00 16.98 231 PHE A CA 1
ATOM 3679 C C . PHE A 1 230 ? 0.608 10.903 38.832 1.00 17.71 231 PHE A C 1
ATOM 3680 O O . PHE A 1 230 ? 0.953 12.068 39.067 1.00 18.12 231 PHE A O 1
ATOM 3697 N N . SER A 1 231 ? 0.022 10.543 37.699 1.00 23.60 232 SER A N 1
ATOM 3698 C CA . SER A 1 231 ? -0.206 11.480 36.611 1.00 25.80 232 SER A CA 1
ATOM 3699 C C . SER A 1 231 ? -1.151 12.613 37.011 1.00 21.26 232 SER A C 1
ATOM 3700 O O . SER A 1 231 ? -1.158 13.651 36.356 1.00 28.10 232 SER A O 1
ATOM 3708 N N . ASP A 1 232 ? -1.934 12.431 38.079 1.00 21.83 233 ASP A N 1
ATOM 3709 C CA . ASP A 1 232 ? -2.816 13.500 38.570 1.00 19.41 233 ASP A CA 1
ATOM 3710 C C . ASP A 1 232 ? -2.212 14.372 39.679 1.00 19.29 233 ASP A C 1
ATOM 3711 O O . ASP A 1 232 ? -2.842 15.308 40.161 1.00 20.19 233 ASP A O 1
ATOM 3720 N N . ARG A 1 233 ? -0.986 14.067 40.096 1.00 15.46 234 ARG A N 1
ATOM 3721 C CA . ARG A 1 233 ? -0.366 14.833 41.158 1.00 15.46 234 ARG A CA 1
ATOM 3722 C C . ARG A 1 233 ? 0.334 16.040 40.558 1.00 15.13 234 ARG A C 1
ATOM 3723 O O . ARG A 1 233 ? 0.856 15.971 39.454 1.00 16.55 234 ARG A O 1
ATOM 3744 N N . LYS A 1 234 ? 0.292 17.147 41.279 1.00 12.95 235 LYS A N 1
ATOM 3745 C CA . LYS A 1 234 ? 1.016 18.346 40.888 1.00 15.04 235 LYS A CA 1
ATOM 3746 C C . LYS A 1 234 ? 2.171 18.508 41.865 1.00 16.50 235 LYS A C 1
ATOM 3747 O O . LYS A 1 234 ? 1.969 18.542 43.077 1.00 18.82 235 LYS A O 1
ATOM 3766 N N . TRP A 1 235 ? 3.385 18.613 41.336 1.00 12.76 236 TRP A N 1
ATOM 3767 C CA . TRP A 1 235 ? 4.552 18.771 42.176 1.00 12.28 236 TRP A CA 1
ATOM 3768 C C . TRP A 1 235 ? 5.028 20.217 42.186 1.00 12.92 236 TRP A C 1
ATOM 3769 O O . TRP A 1 235 ? 4.831 20.969 41.233 1.00 14.22 236 TRP A O 1
ATOM 3790 N N . VAL A 1 236 ? 5.666 20.580 43.299 1.00 11.65 237 VAL A N 1
ATOM 3791 C CA . VAL A 1 236 ? 6.165 21.916 43.569 1.00 12.88 237 VAL A CA 1
ATOM 3792 C C . VAL A 1 236 ? 7.626 21.818 43.957 1.00 14.44 237 VAL A C 1
ATOM 3793 O O . VAL A 1 236 ? 7.998 21.010 44.798 1.00 13.08 237 VAL A O 1
ATOM 3806 N N . LEU A 1 237 ? 8.466 22.627 43.325 1.00 13.02 238 LEU A N 1
ATOM 3807 C CA . LEU A 1 237 ? 9.881 22.679 43.695 1.00 12.64 238 LEU A CA 1
ATOM 3808 C C . LEU A 1 237 ? 10.025 23.540 44.937 1.00 14.50 238 LEU A C 1
ATOM 3809 O O . LEU A 1 237 ? 9.702 24.741 44.901 1.00 16.14 238 LEU A O 1
ATOM 3825 N N . THR A 1 238 ? 10.419 22.948 46.056 1.00 12.45 239 THR A N 1
ATOM 3826 C CA . THR A 1 238 ? 10.520 23.705 47.315 1.00 11.27 239 THR A CA 1
ATOM 3827 C C . THR A 1 238 ? 11.953 23.921 47.823 1.00 12.47 239 THR A C 1
ATOM 3828 O O . THR A 1 238 ? 12.183 24.613 48.817 1.00 16.97 239 THR A O 1
ATOM 3839 N N . MET A 1 239 ? 12.922 23.335 47.124 1.00 12.19 240 MET A N 1
ATOM 3840 C CA . MET A 1 239 ? 14.339 23.579 47.394 1.00 12.12 240 MET A CA 1
ATOM 3841 C C . MET A 1 239 ? 15.054 23.414 46.050 1.00 13.02 240 MET A C 1
ATOM 3842 O O . MET A 1 239 ? 14.901 22.395 45.392 1.00 10.75 240 MET A O 1
ATOM 3856 N N . ASN A 1 240 ? 15.778 24.448 45.644 1.00 12.64 241 ASN A N 1
ATOM 3857 C CA . ASN A 1 240 ? 16.437 24.490 44.337 1.00 12.51 241 ASN A CA 1
ATOM 3858 C C . ASN A 1 240 ? 17.958 24.467 44.462 1.00 12.27 241 ASN A C 1
ATOM 3859 O O . ASN A 1 240 ? 18.571 25.470 44.791 1.00 13.14 241 ASN A O 1
ATOM 3870 N N . GLY A 1 241 ? 18.559 23.308 44.231 1.00 12.16 242 GLY A N 1
ATOM 3871 C CA . GLY A 1 241 ? 20.009 23.213 44.133 1.00 12.90 242 GLY A CA 1
ATOM 3872 C C . GLY A 1 241 ? 20.782 23.705 45.346 1.00 10.57 242 GLY A C 1
ATOM 3873 O O . GLY A 1 241 ? 21.838 24.336 45.231 1.00 12.44 242 GLY A O 1
ATOM 3877 N N . ASN A 1 242 ? 20.235 23.429 46.518 1.00 11.62 243 ASN A N 1
ATOM 3878 C CA . ASN A 1 242 ? 20.824 23.842 47.777 1.00 13.49 243 ASN A CA 1
ATOM 3879 C C . ASN A 1 242 ? 22.205 23.250 47.967 1.00 12.13 243 ASN A C 1
ATOM 3880 O O . ASN A 1 242 ? 22.408 22.047 47.777 1.00 11.14 243 ASN A O 1
ATOM 3891 N N . THR A 1 243 ? 23.153 24.117 48.315 1.00 11.25 244 THR A N 1
ATOM 3892 C CA . THR A 1 243 ? 24.512 23.727 48.664 1.00 10.41 244 THR A CA 1
ATOM 3893 C C . THR A 1 243 ? 24.959 24.429 49.954 1.00 13.85 244 THR A C 1
ATOM 3894 O O . THR A 1 243 ? 26.144 24.419 50.302 1.00 13.46 244 THR A O 1
ATOM 3905 N N . GLU A 1 244 ? 24.027 25.046 50.677 1.00 14.48 245 GLU A N 1
ATOM 3906 C CA . GLU A 1 244 ? 24.396 25.810 51.875 1.00 15.12 245 GLU A CA 1
ATOM 3907 C C . GLU A 1 244 ? 25.074 24.961 52.955 1.00 17.66 245 GLU A C 1
ATOM 3908 O O . GLU A 1 244 ? 25.849 25.468 53.767 1.00 17.80 245 GLU A O 1
ATOM 3920 N N . PHE A 1 245 ? 24.779 23.667 52.942 1.00 14.09 246 PHE A N 1
ATOM 3921 C CA . PHE A 1 245 ? 25.329 22.708 53.908 1.00 14.91 246 PHE A CA 1
ATOM 3922 C C . PHE A 1 245 ? 26.730 22.207 53.537 1.00 15.56 246 PHE A C 1
ATOM 3923 O O . PHE A 1 245 ? 27.349 21.444 54.296 1.00 16.02 246 PHE A O 1
ATOM 3940 N N . LEU A 1 246 ? 27.235 22.621 52.375 1.00 13.47 247 LEU A N 1
ATOM 3941 C CA . LEU A 1 246 ? 28.580 22.235 51.953 1.00 13.32 247 LEU A CA 1
ATOM 3942 C C . LEU A 1 246 ? 29.596 23.304 52.347 1.00 14.61 247 LEU A C 1
ATOM 3943 O O . LEU A 1 246 ? 29.368 24.484 52.132 1.00 15.35 247 LEU A O 1
ATOM 3959 N N . SER A 1 247 ? 30.701 22.878 52.931 1.00 15.39 248 SER A N 1
ATOM 3960 C CA A SER A 1 247 ? 31.806 23.777 53.251 0.49 14.76 248 SER A CA 1
ATOM 3961 C CA B SER A 1 247 ? 31.737 23.838 53.268 0.51 15.58 248 SER A CA 1
ATOM 3962 C C . SER A 1 247 ? 32.325 24.455 51.994 1.00 15.93 248 SER A C 1
ATOM 3963 O O . SER A 1 247 ? 32.769 25.593 52.025 1.00 21.23 248 SER A O 1
ATOM 3978 N N . SER A 1 248 ? 32.290 23.719 50.891 1.00 15.47 249 SER A N 1
ATOM 3979 C CA . SER A 1 248 ? 32.744 24.185 49.580 1.00 15.15 249 SER A CA 1
ATOM 3980 C C . SER A 1 248 ? 31.849 25.227 48.921 1.00 14.32 249 SER A C 1
ATOM 3981 O O . SER A 1 248 ? 32.254 25.902 47.984 1.00 17.36 249 SER A O 1
ATOM 3989 N N . GLY A 1 249 ? 30.605 25.314 49.363 1.00 14.87 250 GLY A N 1
ATOM 3990 C CA . GLY A 1 249 ? 29.585 26.005 48.578 1.00 16.15 250 GLY A CA 1
ATOM 3991 C C . GLY A 1 249 ? 29.345 25.332 47.228 1.00 14.92 250 GLY A C 1
ATOM 3992 O O . GLY A 1 249 ? 29.662 24.135 47.032 1.00 14.12 250 GLY A O 1
ATOM 3996 N N . GLU A 1 250 ? 28.775 26.091 46.302 1.00 13.59 251 GLU A N 1
ATOM 3997 C CA . GLU A 1 250 ? 28.383 25.600 44.994 1.00 13.41 251 GLU A CA 1
ATOM 3998 C C . GLU A 1 250 ? 29.560 25.527 44.065 1.00 13.61 251 GLU A C 1
ATOM 3999 O O . GLU A 1 250 ? 30.281 26.504 43.892 1.00 15.53 251 GLU A O 1
ATOM 4011 N N . GLU A 1 251 ? 29.733 24.352 43.474 1.00 11.54 252 GLU A N 1
ATOM 4012 C CA . GLU A 1 251 ? 30.819 24.101 42.537 1.00 13.17 252 GLU A CA 1
ATOM 4013 C C . GLU A 1 251 ? 30.288 23.334 41.338 1.00 12.85 252 GLU A C 1
ATOM 4014 O O . GLU A 1 251 ? 29.457 22.429 41.479 1.00 13.20 252 GLU A O 1
ATOM 4026 N N . MET A 1 252 ? 30.775 23.709 40.166 1.00 13.17 253 MET A N 1
ATOM 4027 C CA . MET A 1 252 ? 30.500 23.007 38.926 1.00 12.89 253 MET A CA 1
ATOM 4028 C C . MET A 1 252 ? 29.021 22.967 38.593 1.00 11.29 253 MET A C 1
ATOM 4029 O O . MET A 1 252 ? 28.501 21.977 38.088 1.00 13.34 253 MET A O 1
ATOM 4043 N N . ASN A 1 253 ? 28.338 24.087 38.812 1.00 12.85 254 ASN A N 1
ATOM 4044 C CA . ASN A 1 253 ? 26.977 24.188 38.311 1.00 12.31 254 ASN A CA 1
ATOM 4045 C C . ASN A 1 253 ? 26.951 23.918 36.827 1.00 14.29 254 ASN A C 1
ATOM 4046 O O . ASN A 1 253 ? 27.853 24.308 36.092 1.00 16.75 254 ASN A O 1
ATOM 4057 N N . TRP A 1 254 ? 25.912 23.226 36.378 1.00 14.51 255 TRP A N 1
ATOM 4058 C CA . TRP A 1 254 ? 25.769 22.867 34.987 1.00 14.34 255 TRP A CA 1
ATOM 4059 C C . TRP A 1 254 ? 24.358 23.223 34.590 1.00 23.24 255 TRP A C 1
ATOM 4060 O O . TRP A 1 254 ? 23.428 23.040 35.375 1.00 21.85 255 TRP A O 1
ATOM 4081 N N . ASN A 1 255 ? 24.196 23.744 33.386 1.00 20.24 256 ASN A N 1
ATOM 4082 C CA . ASN A 1 255 ? 22.872 23.808 32.792 1.00 22.41 256 ASN A CA 1
ATOM 4083 C C . ASN A 1 255 ? 22.959 23.608 31.290 1.00 22.68 256 ASN A C 1
ATOM 4084 O O . ASN A 1 255 ? 24.054 23.470 30.746 1.00 23.97 256 ASN A O 1
ATOM 4095 N N . PHE A 1 256 ? 21.806 23.554 30.628 1.00 21.80 257 PHE A N 1
ATOM 4096 C CA . PHE A 1 256 ? 21.789 23.206 29.211 1.00 24.77 257 PHE A CA 1
ATOM 4097 C C . PHE A 1 256 ? 22.483 24.246 28.339 1.00 32.47 257 PHE A C 1
ATOM 4098 O O . PHE A 1 256 ? 22.810 23.962 27.193 1.00 31.02 257 PHE A O 1
ATOM 4115 N N . ASP A 1 257 ? 22.730 25.436 28.880 1.00 28.91 258 ASP A N 1
ATOM 4116 C CA . ASP A 1 257 ? 23.576 26.408 28.184 1.00 38.17 258 ASP A CA 1
ATOM 4117 C C . ASP A 1 257 ? 24.998 25.878 27.994 1.00 46.89 258 ASP A C 1
ATOM 4118 O O . ASP A 1 257 ? 25.768 26.437 27.216 1.00 47.26 258 ASP A O 1
ATOM 4127 N N . CYS A 1 258 ? 25.351 24.819 28.721 1.00 35.58 259 CYS A N 1
ATOM 4128 C CA . CYS A 1 258 ? 26.671 24.194 28.593 1.00 33.18 259 CYS A CA 1
ATOM 4129 C C . CYS A 1 258 ? 26.715 23.181 27.451 1.00 47.77 259 CYS A C 1
ATOM 4130 O O . CYS A 1 258 ? 27.685 22.435 27.331 1.00 51.40 259 CYS A O 1
ATOM 4138 N N . VAL A 1 259 ? 25.668 23.144 26.627 1.00 48.29 260 VAL A N 1
ATOM 4139 C CA . VAL A 1 259 ? 25.639 22.272 25.452 1.00 54.00 260 VAL A CA 1
ATOM 4140 C C . VAL A 1 259 ? 25.116 23.013 24.215 1.00 55.40 260 VAL A C 1
ATOM 4141 O O . VAL A 1 259 ? 23.918 23.290 24.093 1.00 50.77 260 VAL A O 1
#

Secondary structure (DSSP, 8-state):
--EEEEEE---BGGGSSS-PPPPPTT--TT-PPBPHHHHHHHHHHHHHHHT-SS--S-EEE-SSHHHHHHHHHHHHHHT--EEE-GGGPPP--TT-SS-------HHHHHHHSTTTB-TTPPPS----TT---HHHHHHHHHHHHHHHHHHHHHH-TT--EEEEEE-HHHHHHHHHHHHT-S-TTS-SSTT-------TT-EEEEEEPPSS-------GGG--EEEEEEEE-TT-TT-S-S---GGG-

InterPro domains:
  IPR013078 Histidine phosphatase superfamily, clade-1 [PF00300] (6-188)
  IPR013078 Histidine phosphatase superfamily, clade-1 [SM00855] (5-176)
  IPR013078 Histidine phosphatase superfamily, clade-1 [cd07067] (5-209)
  IPR014623 Transcription factor TFIIIC subunit Tfc7/tau55 [PIRSF036802] (1-435)
  IPR019481 Transcription factor TFIIIC, triple barrel domain [PF10419] (289-433)
  IPR029033 Histidine phosphatase superfamily [G3DSA:3.40.50.1240] (1-281)
  IPR029033 Histidine phosphatase superfamily [SSF53254] (5-258)
  IPR051710 Phosphatase and SH3 domain-containing protein [PTHR16469] (5-262)

GO terms:
  GO:0000995 RNA polymerase III general transcription initiation factor activity (F, IDA)
  GO:0001002 RNA polymerase III type 1 promoter sequence-specific DNA binding (F, IDA)
  GO:0001003 RNA polymerase III type 2 promoter sequence-specific DNA binding (F, IDA)
  GO:0042791 5S class rRNA transcription by RNA polymerase III (P, IDA)
  GO:0008301 DNA binding, bending (F, IDA)
  GO:0016791 phosphatase activity (F, IDA)
  GO:0000127 transcription factor TFIIIC complex (C, IDA)
  GO:0006383 transcription by RNA polymerase III (P, IDA)
  GO:0000995 RNA polymerase III general transcription initiation factor activity (F, IMP)
  GO:0006383 transcription by RNA polymerase III (P, IMP)
  GO:0005515 protein binding (F, IPI)

B-factor: mean 21.49, std 12.14, range [6.81, 101.37]

Nearest PDB structures (foldseek):
  2yn0-assembly1_A  TM=1.004E+00  e=5.210E-58  Sacch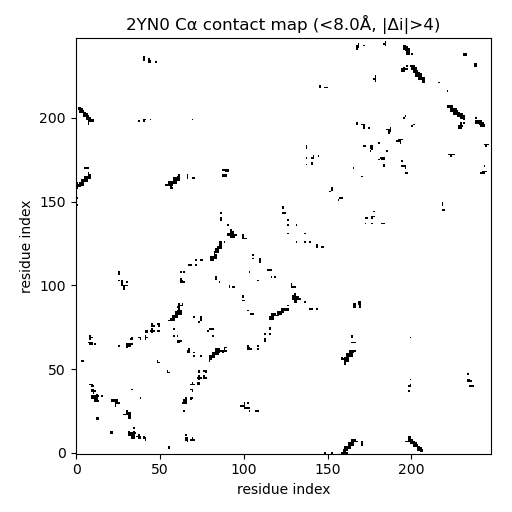aromyces cerevisiae S288C
  8ffz-assembly1_G  TM=9.933E-01  e=1.175E-49  Saccharomyces cerevisiae S288C
  9gck-assembly1_D  TM=9.819E-01  e=1.613E-49  Saccharomyces cerevisiae
  6yj6-assembly1_C  TM=9.929E-01  e=8.470E-47  Saccharomyces cerevisiae
  2yn2-assembly1_A  TM=9.942E-01  e=2.688E-39  Saccharomyces cerevisiae S288C

Radius of gyration: 17.1 Å; Cα contacts (8 Å, |Δi|>4): 526; chains: 1; bounding box: 55×44×42 Å

CATH classification: 3.40.50.1240

Sequence (248 aa):
VNTIYIARHGYRSNWLPEGPYPDDDPLLTGIDSSDVPLAEEHGVQQAKELAHHYLLSLDNQPEAAFASPFYRCLETVQPIAKLLLEIPVYLERGIGEWYRPDRKPVIPVPAGYEILSKFFPGVISSQEWDSTLTPNEKGETEQQEMYMMRFKKFWPLFIERVEKEYPNVECILLVTHAASKIALGMSLLGYDNPRMSLNENGDKIRSSGSSCSLDKYEIILKKKSYDFTYIPFSDRKWVLTMNGNTEFLSSSGEEMNWNFDCV

Foldseek 3Di:
DFKEKEWEFFAFQVPDPDDPGDDQPLNWPPLGAHDPLRLQLLLLLLVVLLPDPQHFQAEEEAQRRRLCSSCLNNCVSNVHAYEYAQLQADADAAPPPDAQTDHDDDVPVCVVRPPHHDRPDDYLDHADRRGADQVRNLVSLLVSVLSVVVVCCVVPVVGDYYYYYHHQASRQSNVCSLQPHPHSQAAPDPVRHGQWHFHGFMKMKGWDDPDPPPDDDRSVRTHIDTDGGRDSVSPPVGGDDIDDPVVD

Solvent-accessible surface area: 11983 Å² total; per-residue (Å²): 22,53,3,0,2,0,0,13,2,0,39,37,7,63,55,79,131,138,24,142,94,67,119,30,88,23,71,32,50,26,0,14,13,12,7,156,75,0,46,91,2,0,104,30,0,1,112,52,0,65,80,33,158,56,63,2,75,2,0,0,0,0,1,3,18,2,0,0,31,0,0,40,25,0,7,125,62,17,155,22,48,0,10,18,0,56,0,0,2,33,13,22,101,65,114,74,150,95,75,30,7,51,17,8,27,63,145,78,0,28,164,71,3,90,90,11,11,38,113,123,12,102,39,22,29,70,24,85,102,168,3,7,51,37,134,88,0,11,101,16,0,99,125,0,4,53,70,0,0,83,59,0,35,149,102,36,101,133,24,101,2,0,0,0,0,0,1,8,6,0,0,7,0,0,0,3,17,13,27,60,53,127,60,8,98,73,39,27,73,188,119,37,56,71,3,110,0,0,0,0,0,0,0,34,0,53,60,100,143,134,84,207,172,230,111,124,45,56,29,95,84,32,118,7,56,40,69,36,56,6,27,8,160,37,10,105,36,26,70,46,91,50,49,34,6,115,79,77

Organism: Saccharomyces cerevisiae (strain ATCC 204508 / S288c) (NCBI:txid559292)